Protein AF-A0A4R9B366-F1 (afdb_monomer)

Organism: NCBI:txid1259157

Structure (mmCIF, N/CA/C/O backbone):
data_AF-A0A4R9B366-F1
#
_entry.id   AF-A0A4R9B366-F1
#
loop_
_atom_site.group_PDB
_atom_site.id
_atom_site.type_symbol
_atom_site.label_atom_id
_atom_site.label_alt_id
_atom_site.label_comp_id
_atom_site.label_asym_id
_atom_site.label_entity_id
_atom_site.label_seq_id
_atom_site.pdbx_PDB_ins_code
_atom_site.Cartn_x
_atom_site.Cartn_y
_atom_site.Cartn_z
_atom_site.occupancy
_atom_site.B_iso_or_equiv
_atom_site.auth_seq_id
_atom_site.auth_comp_id
_atom_site.auth_asym_id
_atom_site.auth_atom_id
_atom_site.pdbx_PDB_model_num
ATOM 1 N N . MET A 1 1 ? -66.159 -26.925 17.134 1.00 34.16 1 MET A N 1
ATOM 2 C CA . MET A 1 1 ? -64.809 -27.458 16.865 1.00 34.16 1 MET A CA 1
ATOM 3 C C . MET A 1 1 ? -63.827 -26.302 16.722 1.00 34.16 1 MET A C 1
ATOM 5 O O . MET A 1 1 ? -63.861 -25.583 15.741 1.00 34.16 1 MET A O 1
ATOM 9 N N . VAL A 1 2 ? -63.198 -25.968 17.849 1.00 34.47 2 VAL A N 1
ATOM 10 C CA . VAL A 1 2 ? -61.741 -25.883 18.072 1.00 34.47 2 VAL A CA 1
ATOM 11 C C . VAL A 1 2 ? -61.108 -24.584 17.560 1.00 34.47 2 VAL A C 1
ATOM 13 O O . VAL A 1 2 ? -60.597 -24.495 16.451 1.00 34.47 2 VAL A O 1
ATOM 16 N N . ARG A 1 3 ? -61.119 -23.581 18.449 1.00 27.80 3 ARG A N 1
ATOM 17 C CA . ARG A 1 3 ? -60.163 -22.469 18.455 1.00 27.80 3 ARG A CA 1
ATOM 18 C C . ARG A 1 3 ? -58.792 -23.034 18.849 1.00 27.80 3 ARG A C 1
ATOM 20 O O . ARG A 1 3 ? -58.693 -23.661 19.901 1.00 27.80 3 ARG A O 1
ATOM 27 N N . GLN A 1 4 ? -57.764 -22.825 18.032 1.00 32.34 4 GLN A N 1
ATOM 28 C CA . GLN A 1 4 ? -56.375 -23.089 18.422 1.00 32.34 4 GLN A CA 1
ATOM 29 C C . GLN A 1 4 ? -55.837 -21.925 19.281 1.00 32.34 4 GLN A C 1
ATOM 31 O O . GLN A 1 4 ? -56.147 -20.771 18.971 1.00 32.34 4 GLN A O 1
ATOM 36 N N . PRO A 1 5 ? -55.065 -22.187 20.352 1.00 34.88 5 PRO A N 1
ATOM 37 C CA . PRO A 1 5 ? -54.550 -21.146 21.233 1.00 34.88 5 PRO A CA 1
ATOM 38 C C . PRO A 1 5 ? -53.195 -20.587 20.773 1.00 34.88 5 PRO A C 1
ATOM 40 O O . PRO A 1 5 ? -52.349 -21.299 20.236 1.00 34.88 5 PRO A O 1
ATOM 43 N N . LEU A 1 6 ? -53.006 -19.293 21.044 1.00 30.84 6 LEU A N 1
ATOM 44 C CA . LEU A 1 6 ? -51.738 -18.565 20.980 1.00 30.84 6 LEU A CA 1
ATOM 45 C C . LEU A 1 6 ? -50.718 -19.199 21.941 1.00 30.84 6 LEU A C 1
ATOM 47 O O . LEU A 1 6 ? -50.974 -19.296 23.140 1.00 30.84 6 LEU A O 1
ATOM 51 N N . LEU A 1 7 ? -49.563 -19.602 21.412 1.00 32.09 7 LEU A N 1
ATOM 52 C CA . LEU A 1 7 ? -48.400 -20.023 22.192 1.00 32.09 7 LEU A CA 1
ATOM 53 C C . LEU A 1 7 ? -47.798 -18.809 22.912 1.00 32.09 7 LEU A C 1
ATOM 55 O O . LEU A 1 7 ? -47.316 -17.870 22.279 1.00 32.09 7 LEU A O 1
ATOM 59 N N . THR A 1 8 ? -47.826 -18.834 24.240 1.00 33.69 8 THR A N 1
ATOM 60 C CA . THR A 1 8 ? -47.037 -17.957 25.107 1.00 33.69 8 THR A CA 1
ATOM 61 C C . THR A 1 8 ? -45.557 -18.367 25.058 1.00 33.69 8 THR A C 1
ATOM 63 O O . THR A 1 8 ? -45.258 -19.564 25.053 1.00 33.69 8 THR A O 1
ATOM 66 N N . PRO A 1 9 ? -44.604 -17.416 25.026 1.00 33.50 9 PRO A N 1
ATOM 67 C CA . PRO A 1 9 ? -43.186 -17.743 25.137 1.00 33.50 9 PRO A CA 1
ATOM 68 C C . PRO A 1 9 ? -42.884 -18.267 26.554 1.00 33.50 9 PRO A C 1
ATOM 70 O O . PRO A 1 9 ? -43.432 -17.725 27.520 1.00 33.50 9 PRO A O 1
ATOM 73 N N . PRO A 1 10 ? -42.049 -19.311 26.712 1.00 31.98 10 PRO A N 1
ATOM 74 C CA . PRO A 1 10 ? -41.865 -19.911 28.026 1.00 31.98 10 PRO A CA 1
ATOM 75 C C . PRO A 1 10 ? -41.133 -18.980 29.000 1.00 31.98 10 PRO A C 1
ATOM 77 O O . PRO A 1 10 ? -40.360 -18.098 28.628 1.00 31.98 10 PRO A O 1
ATOM 80 N N . HIS A 1 11 ? -41.433 -19.174 30.277 1.00 33.38 11 HIS A N 1
ATOM 81 C CA . HIS A 1 11 ? -40.820 -18.482 31.395 1.00 33.38 11 HIS A CA 1
ATOM 82 C C . HIS A 1 11 ? -39.504 -19.191 31.734 1.00 33.38 11 HIS A C 1
ATOM 84 O O . HIS A 1 11 ? -39.535 -20.295 32.276 1.00 33.38 11 HIS A O 1
ATOM 90 N N . TRP A 1 12 ? -38.350 -18.585 31.438 1.00 33.53 12 TRP A N 1
ATOM 91 C CA . TRP A 1 12 ? -37.074 -19.081 31.965 1.00 33.53 12 TRP A CA 1
ATOM 92 C C . TRP A 1 12 ? -36.864 -18.527 33.372 1.00 33.53 12 TRP A C 1
ATOM 94 O O . TRP A 1 12 ? -36.852 -17.318 33.606 1.00 33.53 12 TRP A O 1
ATOM 104 N N . GLY A 1 13 ? -36.800 -19.459 34.322 1.00 28.17 13 GLY A N 1
ATOM 105 C CA . GLY A 1 13 ? -36.673 -19.217 35.749 1.00 28.17 13 GLY A CA 1
ATOM 106 C C . GLY A 1 13 ? -35.338 -18.588 36.148 1.00 28.17 13 GLY A C 1
ATOM 107 O O . GLY A 1 13 ? -34.327 -18.681 35.459 1.00 28.17 13 GLY A O 1
ATOM 108 N N . ARG A 1 14 ? -35.361 -17.960 37.325 1.00 35.91 14 ARG A N 1
ATOM 109 C CA . ARG A 1 14 ? -34.310 -17.160 37.979 1.00 35.91 14 ARG A CA 1
ATOM 110 C C . ARG A 1 14 ? -33.043 -17.936 38.401 1.00 35.91 14 ARG A C 1
ATOM 112 O O . ARG A 1 14 ? -32.541 -17.698 39.495 1.00 35.91 14 ARG A O 1
ATOM 119 N N . GLN A 1 15 ? -32.520 -18.861 37.596 1.00 29.50 15 GLN A N 1
ATOM 120 C CA . GLN A 1 15 ? -31.347 -19.668 37.979 1.00 29.50 15 GLN A CA 1
ATOM 121 C C . GLN A 1 15 ? -30.128 -19.585 37.047 1.00 29.50 15 GLN A C 1
ATOM 123 O O . GLN A 1 15 ? -29.062 -20.042 37.443 1.00 29.50 15 GLN A O 1
ATOM 128 N N . GLU A 1 16 ? -30.195 -18.891 35.907 1.00 30.88 16 GLU A N 1
ATOM 129 C CA . GLU A 1 16 ? -29.005 -18.660 35.054 1.00 30.88 16 GLU A CA 1
ATOM 130 C C . GLU A 1 16 ? -28.326 -17.292 35.266 1.00 30.88 16 GLU A C 1
ATOM 132 O O . GLU A 1 16 ? -27.260 -17.026 34.720 1.00 30.88 16 GLU A O 1
ATOM 137 N N . ALA A 1 17 ? -28.851 -16.458 36.170 1.00 30.97 17 ALA A N 1
ATOM 138 C CA . ALA A 1 17 ? -28.232 -15.188 36.573 1.00 30.97 17 ALA A CA 1
ATOM 139 C C . ALA A 1 17 ? -27.050 -15.342 37.565 1.00 30.97 17 ALA A C 1
ATOM 141 O O . ALA A 1 17 ? -26.534 -14.347 38.069 1.00 30.97 17 ALA A O 1
ATOM 142 N N . LEU A 1 18 ? -26.620 -16.575 37.866 1.00 29.19 18 LEU A N 1
ATOM 143 C CA . LEU A 1 18 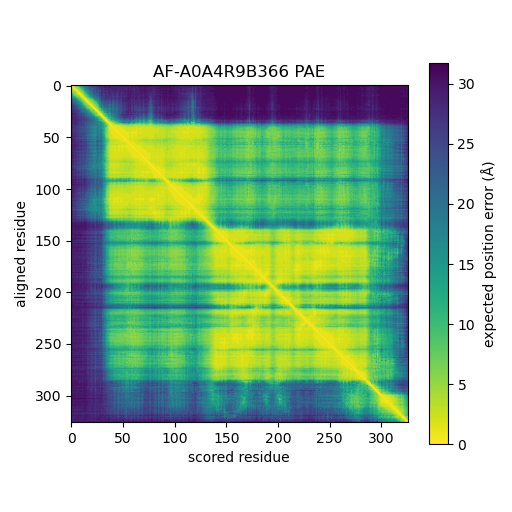? -25.618 -16.886 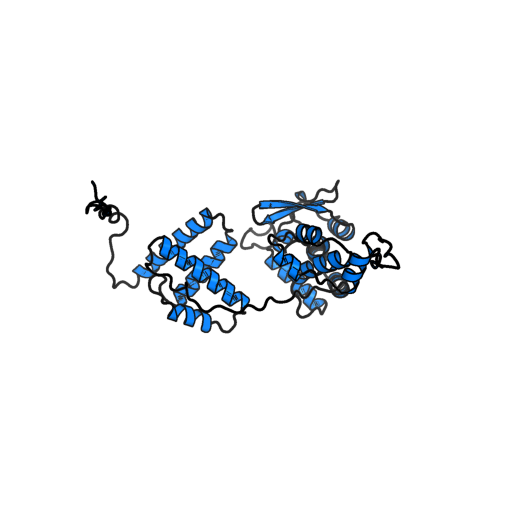38.900 1.00 29.19 18 LEU A CA 1
ATOM 144 C C . LEU A 1 18 ? -24.281 -17.433 38.366 1.00 29.19 18 LEU A C 1
ATOM 146 O O . LEU A 1 18 ? -23.379 -17.690 39.158 1.00 29.19 18 LEU A O 1
ATOM 150 N N . MET A 1 19 ? -24.099 -17.569 37.046 1.00 27.09 19 MET A N 1
ATOM 151 C CA . MET A 1 19 ? -22.805 -17.988 36.469 1.00 27.09 19 MET A CA 1
ATOM 152 C C . MET A 1 19 ? -21.912 -16.834 35.984 1.00 27.09 19 MET A C 1
ATOM 154 O O . MET A 1 19 ? -20.739 -17.055 35.695 1.00 27.09 19 MET A O 1
ATOM 158 N N . LEU A 1 20 ? -22.407 -15.592 35.987 1.00 34.12 20 LEU A N 1
ATOM 159 C CA . LEU A 1 20 ? -21.631 -14.398 35.609 1.00 34.12 20 LEU A CA 1
ATOM 160 C C . LEU A 1 20 ? -20.922 -13.708 36.787 1.00 34.12 20 LEU A C 1
ATOM 162 O O . LEU A 1 20 ? -20.202 -12.733 36.599 1.00 34.12 20 LEU A O 1
ATOM 166 N N . THR A 1 21 ? -21.046 -14.231 38.008 1.00 31.25 21 THR A N 1
ATOM 167 C CA . THR A 1 21 ? -20.460 -13.616 39.213 1.00 31.25 21 THR A CA 1
ATOM 168 C C . THR A 1 21 ? -19.051 -14.117 39.551 1.00 31.25 21 THR A C 1
ATOM 170 O O . THR A 1 21 ? -18.551 -13.829 40.634 1.00 31.25 21 THR A O 1
ATOM 173 N N . ARG A 1 22 ? -18.375 -14.876 38.671 1.00 32.03 22 ARG A N 1
ATOM 174 C CA . ARG A 1 22 ? -17.091 -15.520 39.025 1.00 32.03 22 ARG A CA 1
ATOM 175 C C . ARG A 1 22 ? -15.835 -14.988 38.336 1.00 32.03 22 ARG A C 1
ATOM 177 O O . ARG A 1 22 ? -14.768 -15.550 38.574 1.00 32.03 22 ARG A O 1
ATOM 184 N N . HIS A 1 23 ? -15.909 -13.913 37.548 1.00 35.84 23 HIS A N 1
ATOM 185 C CA . HIS A 1 23 ? -14.700 -13.279 36.985 1.00 35.84 23 HIS A CA 1
ATOM 186 C C . HIS A 1 23 ? -14.597 -11.757 37.115 1.00 35.84 23 HIS A C 1
ATOM 188 O O . HIS A 1 23 ? -13.552 -11.205 36.788 1.00 35.84 23 HIS A O 1
ATOM 194 N N . LEU A 1 24 ? -15.607 -11.075 37.655 1.00 37.00 24 LEU A N 1
ATOM 195 C CA . LEU A 1 24 ? -15.544 -9.637 37.917 1.00 37.00 24 LEU A CA 1
ATOM 196 C C . LEU A 1 24 ? -16.215 -9.349 39.258 1.00 37.00 24 LEU A C 1
ATOM 198 O O . LEU A 1 24 ? -17.419 -9.144 39.365 1.00 37.00 24 LEU A O 1
ATOM 202 N N . SER A 1 25 ? -15.432 -9.397 40.325 1.00 31.38 25 SER A N 1
ATOM 203 C CA . SER A 1 25 ? -15.812 -8.857 41.626 1.00 31.38 25 SER A CA 1
ATOM 204 C C . SER A 1 25 ? -14.589 -8.147 42.176 1.00 31.38 25 SER A C 1
ATOM 206 O O . SER A 1 25 ? -13.503 -8.717 42.118 1.00 31.38 25 SER A O 1
ATOM 208 N N . ILE A 1 26 ? -14.807 -6.949 42.732 1.00 34.47 26 ILE A N 1
ATOM 209 C CA . ILE A 1 26 ? -13.834 -5.965 43.248 1.00 34.47 26 ILE A CA 1
ATOM 210 C C . ILE A 1 26 ? -13.506 -4.875 42.199 1.00 34.47 26 ILE A C 1
ATOM 212 O O . ILE A 1 26 ? -12.625 -5.058 41.370 1.00 34.47 26 ILE A O 1
ATOM 216 N N . VAL A 1 27 ? -14.253 -3.756 42.171 1.00 30.72 27 VAL A N 1
ATOM 217 C CA . VAL A 1 27 ? -13.924 -2.452 42.807 1.00 30.72 27 VAL A CA 1
ATOM 218 C C . VAL A 1 27 ? -14.989 -1.385 42.450 1.00 30.72 27 VAL A C 1
ATOM 220 O O . VAL A 1 27 ? -15.371 -1.219 41.299 1.00 30.72 27 VAL A O 1
ATOM 223 N N . ASP A 1 28 ? -15.412 -0.666 43.490 1.00 33.44 28 ASP A N 1
ATOM 224 C CA . ASP A 1 28 ? -16.002 0.682 43.604 1.00 33.44 28 ASP A CA 1
ATOM 225 C C . ASP A 1 28 ? -16.030 1.618 42.350 1.00 33.44 28 ASP A C 1
ATOM 227 O O . ASP A 1 28 ? -14.972 1.906 41.775 1.00 33.44 28 ASP A O 1
ATOM 231 N N . PRO A 1 29 ? -17.193 2.196 41.963 1.00 36.38 29 PRO A N 1
ATOM 232 C CA . PRO A 1 29 ? -17.353 3.079 40.793 1.00 36.38 29 PRO A CA 1
ATOM 233 C C . PRO A 1 29 ? -16.701 4.478 40.885 1.00 36.38 29 PRO A C 1
ATOM 235 O O . PRO A 1 29 ? -16.885 5.294 39.981 1.00 36.38 29 PRO A O 1
ATOM 238 N N . HIS A 1 30 ? -15.902 4.770 41.918 1.00 34.91 30 HIS A N 1
ATOM 239 C CA . HIS A 1 30 ? -15.195 6.054 42.067 1.00 34.91 30 HIS A CA 1
ATOM 240 C C . HIS A 1 30 ? -13.661 5.985 41.960 1.00 34.91 30 HIS A C 1
ATOM 242 O O . HIS A 1 30 ? -12.981 6.965 42.266 1.00 34.91 30 HIS A O 1
ATOM 248 N N . ASN A 1 31 ? -13.082 4.882 41.470 1.00 34.53 31 ASN A N 1
ATOM 249 C CA . ASN A 1 31 ? -11.627 4.761 41.343 1.00 34.53 31 ASN A CA 1
ATOM 250 C C . ASN A 1 31 ? -11.121 4.987 39.904 1.00 34.53 31 ASN A C 1
ATOM 252 O O . ASN A 1 31 ? -11.136 4.087 39.065 1.00 34.53 31 ASN A O 1
ATOM 256 N N . THR A 1 32 ? -10.581 6.175 39.623 1.00 38.47 32 THR A N 1
ATOM 257 C CA . THR A 1 32 ? -9.990 6.559 38.321 1.00 38.47 32 THR A CA 1
ATOM 258 C C . THR A 1 32 ? -8.788 5.684 37.909 1.00 38.47 32 THR A C 1
ATOM 260 O O . THR A 1 32 ? -8.400 5.665 36.742 1.00 38.47 32 THR A O 1
ATOM 263 N N . ILE A 1 33 ? -8.216 4.901 38.834 1.00 39.75 33 ILE A N 1
ATOM 264 C CA . ILE A 1 33 ? -7.154 3.917 38.554 1.00 39.75 33 ILE A CA 1
ATOM 265 C C . ILE A 1 33 ? -7.731 2.627 37.922 1.00 39.75 33 ILE A C 1
ATOM 267 O O . ILE A 1 33 ? -7.042 1.956 37.150 1.00 39.75 33 ILE A O 1
ATOM 271 N N . GLY A 1 34 ? -9.012 2.311 38.164 1.00 41.16 34 GLY A N 1
ATOM 272 C CA . GLY A 1 34 ? -9.695 1.112 37.656 1.00 41.16 34 GLY A CA 1
ATOM 273 C C . GLY A 1 34 ? -9.934 1.119 36.142 1.00 41.16 34 GLY A C 1
ATOM 274 O O . GLY A 1 34 ? -9.671 0.119 35.474 1.00 41.16 34 GLY A O 1
ATOM 275 N N . GLY A 1 35 ? -10.300 2.273 35.570 1.00 51.44 35 GLY A N 1
ATOM 276 C CA . GLY A 1 35 ? -10.620 2.382 34.137 1.00 51.44 35 GLY A CA 1
ATOM 277 C C . GLY A 1 35 ? -9.443 2.073 33.201 1.00 51.44 35 GLY A C 1
ATOM 278 O O . GLY A 1 35 ? -9.635 1.557 32.104 1.00 51.44 35 GLY A O 1
ATOM 279 N N . THR A 1 36 ? -8.201 2.305 33.642 1.00 57.59 36 THR A N 1
ATOM 280 C CA . THR A 1 36 ? -7.008 2.015 32.819 1.00 57.59 36 THR A CA 1
ATOM 281 C C . THR A 1 36 ? -6.694 0.513 32.772 1.00 57.59 36 THR A C 1
ATOM 283 O O . THR A 1 36 ? -6.215 0.008 31.752 1.00 57.59 36 THR A O 1
ATOM 286 N N . MET A 1 37 ? -6.961 -0.224 33.859 1.00 58.41 37 MET A N 1
ATOM 287 C CA . MET A 1 37 ? -6.811 -1.685 33.879 1.00 58.41 37 MET A CA 1
ATOM 288 C C . MET A 1 37 ? -7.907 -2.374 33.062 1.00 58.41 37 MET A C 1
ATOM 290 O O . MET A 1 37 ? -7.609 -3.313 32.321 1.00 58.41 37 MET A O 1
ATOM 294 N N . GLU A 1 38 ? -9.133 -1.862 33.130 1.00 79.56 38 GLU A N 1
ATOM 295 C CA . GLU A 1 38 ? -10.288 -2.388 32.401 1.00 79.56 38 GLU A CA 1
ATOM 296 C C . GLU A 1 38 ? -10.122 -2.238 30.880 1.00 79.56 38 GLU A C 1
ATOM 298 O O . GLU A 1 38 ? -10.170 -3.224 30.139 1.00 79.56 38 GLU A O 1
ATOM 303 N N . SER A 1 39 ? -9.758 -1.044 30.403 1.00 83.94 39 SER A N 1
ATOM 304 C CA . SER A 1 39 ? -9.478 -0.818 28.980 1.00 83.94 39 SER A CA 1
ATOM 305 C C . SER A 1 39 ? -8.315 -1.654 28.453 1.00 83.94 39 SER A C 1
ATOM 307 O O . SER A 1 39 ? -8.328 -2.114 27.309 1.00 83.94 39 SER A O 1
ATOM 309 N N . LYS A 1 40 ? -7.285 -1.894 29.274 1.00 88.56 40 LYS A N 1
ATOM 310 C CA . LYS A 1 40 ? -6.162 -2.751 28.878 1.00 88.56 40 LYS A CA 1
ATOM 311 C C . LYS A 1 40 ? -6.613 -4.198 28.668 1.00 88.56 40 LYS A C 1
ATOM 313 O O . LYS A 1 40 ? -6.170 -4.817 27.700 1.00 88.56 40 LYS A O 1
ATOM 318 N N . ALA A 1 41 ? -7.479 -4.722 29.536 1.00 91.06 41 ALA A N 1
ATOM 319 C CA . ALA A 1 41 ? -8.050 -6.058 29.391 1.00 91.06 41 ALA A CA 1
ATOM 320 C C . ALA A 1 41 ? -8.911 -6.162 28.121 1.00 91.06 41 ALA A C 1
ATOM 322 O O . ALA A 1 41 ? -8.688 -7.065 27.314 1.00 91.06 41 ALA A O 1
ATOM 323 N N . ILE A 1 42 ? -9.783 -5.177 27.880 1.00 93.88 42 ILE A N 1
ATOM 324 C CA . ILE A 1 42 ? -10.613 -5.086 26.668 1.00 93.88 42 ILE A CA 1
ATOM 325 C C . ILE A 1 42 ? -9.749 -5.109 25.403 1.00 93.88 42 ILE A C 1
ATOM 327 O O . ILE A 1 42 ? -9.965 -5.914 24.500 1.00 93.88 42 ILE A O 1
ATOM 331 N N . LEU A 1 43 ? -8.723 -4.257 25.328 1.00 94.50 43 LEU A N 1
ATOM 332 C CA . LEU A 1 43 ? -7.859 -4.181 24.147 1.00 94.50 43 LEU A CA 1
ATOM 333 C C . LEU A 1 43 ? -7.016 -5.447 23.944 1.00 94.50 43 LEU A C 1
ATOM 335 O O . LEU A 1 43 ? -6.703 -5.800 22.803 1.00 94.50 43 LEU A O 1
ATOM 339 N N . ASN A 1 44 ? -6.643 -6.134 25.024 1.00 95.06 44 ASN A N 1
ATOM 340 C CA . ASN A 1 44 ? -5.978 -7.431 24.938 1.00 95.06 44 ASN A CA 1
ATOM 341 C C . ASN A 1 44 ? -6.924 -8.495 24.376 1.00 95.06 44 ASN A C 1
ATOM 343 O O . ASN A 1 44 ? -6.523 -9.237 23.479 1.00 95.06 44 ASN A O 1
ATOM 347 N N . PHE A 1 45 ? -8.172 -8.540 24.844 1.00 95.44 45 PHE A N 1
ATOM 348 C CA . PHE A 1 45 ? -9.161 -9.477 24.324 1.00 95.44 45 PHE A CA 1
ATOM 349 C C . PHE A 1 45 ? -9.489 -9.183 22.856 1.00 95.44 45 PHE A C 1
ATOM 351 O O . PHE A 1 45 ? -9.405 -10.078 22.019 1.00 95.44 45 PHE A O 1
ATOM 358 N N . TRP A 1 46 ? -9.676 -7.913 22.488 1.00 96.00 46 TRP A N 1
ATOM 359 C CA . TRP A 1 46 ? -9.865 -7.527 21.088 1.00 96.00 46 TRP A CA 1
ATOM 360 C C . TRP A 1 46 ? -8.672 -7.898 20.198 1.00 96.00 46 TRP A C 1
ATOM 362 O O . TRP A 1 46 ? -8.829 -8.263 19.034 1.00 96.00 46 TRP A O 1
ATOM 372 N N . THR A 1 47 ? -7.452 -7.837 20.740 1.00 96.06 47 THR A N 1
ATOM 373 C CA . THR A 1 47 ? -6.250 -8.301 20.034 1.00 96.06 47 THR A CA 1
ATOM 374 C C . THR A 1 47 ? -6.319 -9.802 19.752 1.00 96.06 47 THR A C 1
ATOM 376 O O . THR A 1 47 ? -5.986 -10.221 18.645 1.00 96.06 47 THR A O 1
ATOM 379 N N . GLN A 1 48 ? -6.756 -10.612 20.721 1.00 95.00 48 GLN A N 1
ATOM 380 C CA . GLN A 1 48 ? -6.948 -12.055 20.536 1.00 95.00 48 GLN A CA 1
ATOM 381 C C . GLN A 1 48 ? -8.063 -12.341 19.525 1.00 95.00 48 GLN A C 1
ATOM 383 O O . GLN A 1 48 ? -7.849 -13.129 18.607 1.00 95.00 48 GLN A O 1
ATOM 388 N N . TYR A 1 49 ? -9.189 -11.632 19.629 1.00 94.94 49 TYR A N 1
ATOM 389 C CA . TYR A 1 49 ? -10.300 -11.706 18.682 1.00 94.94 49 TYR A CA 1
ATOM 390 C C . TYR A 1 49 ? -9.832 -11.427 17.242 1.00 94.94 49 TYR A C 1
ATOM 392 O O . TYR A 1 49 ? -10.018 -12.247 16.347 1.00 94.94 49 TYR A O 1
ATOM 400 N N . MET A 1 50 ? -9.106 -10.327 17.011 1.00 95.25 50 MET A N 1
ATOM 401 C CA . MET A 1 50 ? -8.584 -9.996 15.677 1.00 95.25 50 MET A CA 1
ATOM 402 C C . MET A 1 50 ? -7.547 -11.004 15.153 1.00 95.25 50 MET A C 1
ATOM 404 O O . MET A 1 50 ? -7.409 -11.161 13.940 1.00 95.25 50 MET A O 1
ATOM 408 N N . ARG A 1 51 ? -6.795 -11.671 16.039 1.00 93.06 51 ARG A N 1
ATOM 409 C CA . ARG A 1 51 ? -5.902 -12.775 15.647 1.00 93.06 51 ARG A CA 1
ATOM 410 C C . ARG A 1 51 ? -6.690 -14.013 15.236 1.00 93.06 51 ARG A C 1
ATOM 412 O O . ARG A 1 51 ? -6.293 -14.667 14.278 1.00 93.06 51 ARG A O 1
ATOM 419 N N . ALA A 1 52 ? -7.796 -14.308 15.918 1.00 92.00 52 ALA A N 1
ATOM 420 C CA . ALA A 1 52 ? -8.702 -15.392 15.545 1.00 92.00 52 ALA A CA 1
ATOM 421 C C . ALA A 1 52 ? -9.383 -15.135 14.185 1.00 92.00 52 ALA A C 1
ATOM 423 O O . ALA A 1 52 ? -9.600 -16.075 13.428 1.00 92.00 52 ALA A O 1
ATOM 424 N N . GLU A 1 53 ? -9.618 -13.869 13.819 1.00 89.88 53 GLU A N 1
ATOM 425 C CA . GLU A 1 53 ? -10.059 -13.457 12.472 1.00 89.88 53 GLU A CA 1
ATOM 426 C C . GLU A 1 53 ? -8.960 -13.544 11.384 1.00 89.88 53 GLU A C 1
ATOM 428 O O . GLU A 1 53 ? -9.193 -13.149 10.240 1.00 89.88 53 GLU A O 1
ATOM 433 N N . ASP A 1 54 ? -7.750 -14.010 11.719 1.00 86.62 54 ASP A N 1
ATOM 434 C CA . ASP A 1 54 ? -6.579 -14.065 10.826 1.00 86.62 54 ASP A CA 1
ATOM 435 C C . ASP A 1 54 ? -6.190 -12.684 10.242 1.00 86.62 54 ASP A C 1
ATOM 437 O O . ASP A 1 54 ? -5.684 -12.548 9.120 1.00 86.62 54 ASP A O 1
ATOM 441 N N . LEU A 1 55 ? -6.412 -11.604 11.008 1.00 86.88 55 LEU A N 1
ATOM 442 C CA . LEU A 1 55 ? -5.929 -10.278 10.625 1.00 86.88 55 LEU A CA 1
ATOM 443 C C . LEU A 1 55 ? -4.409 -10.180 10.777 1.00 86.88 55 LEU A C 1
ATOM 445 O O . LEU A 1 55 ? -3.795 -10.698 11.705 1.00 86.88 55 LEU A O 1
ATOM 449 N N . THR A 1 56 ? -3.775 -9.419 9.880 1.00 84.69 56 THR A N 1
ATOM 450 C CA . THR A 1 56 ? -2.321 -9.221 9.948 1.00 84.69 56 THR A CA 1
ATOM 451 C C . THR A 1 56 ? -1.916 -8.436 11.203 1.00 84.69 56 THR A C 1
ATOM 453 O O . THR A 1 56 ? -2.551 -7.434 11.537 1.00 84.69 56 THR A O 1
ATOM 456 N N . GLU A 1 57 ? -0.783 -8.785 11.823 1.00 84.62 57 GLU A N 1
ATOM 457 C CA . GLU A 1 57 ? -0.236 -8.061 12.992 1.00 84.62 57 GLU A CA 1
ATOM 458 C C . GLU A 1 57 ? -0.058 -6.552 12.742 1.00 84.62 57 GLU A C 1
ATOM 460 O O . GLU A 1 57 ? -0.189 -5.733 13.652 1.00 84.62 57 GLU A O 1
ATOM 465 N N . GLY A 1 58 ? 0.196 -6.155 11.488 1.00 84.06 58 GLY A N 1
ATOM 466 C CA . GLY A 1 58 ? 0.241 -4.747 11.095 1.00 84.06 58 GLY A CA 1
ATOM 467 C C . GLY A 1 58 ? -1.106 -4.041 11.276 1.00 84.06 58 GLY A C 1
ATOM 468 O O . GLY A 1 58 ? -1.149 -2.954 11.850 1.00 84.06 58 GLY A O 1
ATOM 469 N N . THR A 1 59 ? -2.192 -4.675 10.827 1.00 86.94 59 THR A N 1
ATOM 470 C CA . THR A 1 59 ? -3.567 -4.177 10.984 1.00 86.94 59 THR A CA 1
ATOM 471 C C . THR A 1 59 ? -3.975 -4.123 12.453 1.00 86.94 59 THR A C 1
ATOM 473 O O . THR A 1 59 ? -4.523 -3.111 12.885 1.00 86.94 59 THR A O 1
ATOM 476 N N . ILE A 1 60 ? -3.662 -5.167 13.225 1.00 91.44 60 ILE A N 1
ATOM 477 C CA . ILE A 1 60 ? -3.941 -5.234 14.668 1.00 91.44 60 ILE A CA 1
ATOM 478 C C . ILE A 1 60 ? -3.229 -4.085 15.388 1.00 91.44 60 ILE A C 1
ATOM 480 O O . ILE A 1 60 ? -3.863 -3.290 16.078 1.00 91.44 60 ILE A O 1
ATOM 484 N N . THR A 1 61 ? -1.922 -3.928 15.160 1.00 90.62 61 THR A N 1
ATOM 485 C CA . THR A 1 61 ? -1.122 -2.865 15.789 1.00 90.62 61 THR A CA 1
ATOM 486 C C . THR A 1 61 ? -1.660 -1.471 15.461 1.00 90.62 61 THR A C 1
ATOM 488 O O . THR A 1 61 ? -1.714 -0.605 16.334 1.00 90.62 61 THR A O 1
ATOM 491 N N . GLU A 1 62 ? -2.047 -1.230 14.205 1.00 90.62 62 GLU A N 1
ATOM 492 C CA . GLU A 1 62 ? -2.621 0.048 13.778 1.00 90.62 62 GLU A CA 1
ATOM 493 C C . GLU A 1 62 ? -3.956 0.331 14.474 1.00 90.62 62 GLU A C 1
ATOM 495 O O . GLU A 1 62 ? -4.131 1.413 15.035 1.00 90.62 62 GLU A O 1
ATOM 500 N N . ARG A 1 63 ? -4.868 -0.649 14.483 1.00 93.88 63 ARG A N 1
ATOM 501 C CA . ARG A 1 63 ? -6.184 -0.540 15.122 1.00 93.88 63 ARG A CA 1
ATOM 502 C C . ARG A 1 63 ? -6.069 -0.294 16.624 1.00 93.88 63 ARG A C 1
ATOM 504 O O . ARG A 1 63 ? -6.674 0.651 17.121 1.00 93.88 63 ARG A O 1
ATOM 511 N N . ILE A 1 64 ? -5.235 -1.062 17.326 1.00 94.50 64 ILE A N 1
ATOM 512 C CA . ILE A 1 64 ? -4.998 -0.889 18.767 1.00 94.50 64 ILE A CA 1
ATOM 513 C C . ILE A 1 64 ? -4.403 0.487 19.064 1.00 94.50 64 ILE A C 1
ATOM 515 O O . ILE A 1 64 ? -4.866 1.182 19.966 1.00 94.50 64 ILE A O 1
ATOM 519 N N . ARG A 1 65 ? -3.397 0.921 18.293 1.00 92.94 65 ARG A N 1
ATOM 520 C CA . ARG A 1 65 ? -2.809 2.258 18.461 1.00 92.94 65 ARG A CA 1
ATOM 521 C C . ARG A 1 65 ? -3.853 3.352 18.259 1.00 92.94 65 ARG A C 1
ATOM 523 O O . ARG A 1 65 ? -3.863 4.323 19.009 1.00 92.94 65 ARG A O 1
ATOM 530 N N . PHE A 1 66 ? -4.697 3.203 17.244 1.00 93.50 66 PHE A N 1
ATOM 531 C CA . PHE A 1 66 ? -5.750 4.160 16.950 1.00 93.50 66 PHE A CA 1
ATOM 532 C C . PHE A 1 66 ? -6.778 4.232 18.087 1.00 93.50 66 PHE A C 1
ATOM 534 O O . PHE A 1 66 ? -7.018 5.325 18.591 1.00 93.50 66 PHE A O 1
ATOM 541 N N . VAL A 1 67 ? -7.301 3.095 18.558 1.00 94.75 67 VAL A N 1
ATOM 542 C CA . VAL A 1 67 ? -8.281 3.058 19.660 1.00 94.75 67 VAL A CA 1
ATOM 543 C C . VAL A 1 67 ? -7.690 3.598 20.965 1.00 94.75 67 VAL A C 1
ATOM 545 O O . VAL A 1 67 ? -8.341 4.392 21.631 1.00 94.75 67 VAL A O 1
ATOM 548 N N . ARG A 1 68 ? -6.424 3.301 21.289 1.00 93.88 68 ARG A N 1
ATOM 549 C CA . ARG A 1 68 ? -5.741 3.924 22.443 1.00 93.88 68 ARG A CA 1
ATOM 550 C C . ARG A 1 68 ? -5.636 5.440 22.323 1.00 93.88 68 ARG A C 1
ATOM 552 O O . ARG A 1 68 ? -5.730 6.156 23.314 1.00 93.88 68 ARG A O 1
ATOM 559 N N . ASN A 1 69 ? -5.405 5.951 21.114 1.00 92.75 69 ASN A N 1
ATOM 560 C CA . ASN A 1 69 ? -5.368 7.393 20.905 1.00 92.75 69 ASN A CA 1
ATOM 561 C C . ASN A 1 69 ? -6.765 8.019 21.026 1.00 92.75 69 ASN A C 1
ATOM 563 O O . ASN A 1 69 ? -6.870 9.143 21.501 1.00 92.75 69 ASN A O 1
ATOM 567 N N . VAL A 1 70 ? -7.819 7.303 20.624 1.00 93.50 70 VAL A N 1
ATOM 568 C CA . VAL A 1 70 ? -9.210 7.713 20.867 1.00 93.50 70 VAL A CA 1
ATOM 569 C C . VAL A 1 70 ? -9.476 7.760 22.366 1.00 93.50 70 VAL A C 1
ATOM 571 O O . VAL A 1 70 ? -9.898 8.799 22.847 1.00 93.50 70 VAL A O 1
ATOM 574 N N . GLU A 1 71 ? -9.147 6.705 23.110 1.00 94.31 71 GLU A N 1
ATOM 575 C CA . GLU A 1 71 ? -9.336 6.654 24.563 1.00 94.31 71 GLU A CA 1
ATOM 576 C C . GLU A 1 71 ? -8.669 7.838 25.278 1.00 94.31 71 GLU A C 1
ATOM 578 O O . GLU A 1 71 ? -9.287 8.556 26.060 1.00 94.31 71 GLU A O 1
ATOM 583 N N . ARG A 1 72 ? -7.404 8.100 24.937 1.00 91.62 72 ARG A N 1
ATOM 584 C CA . ARG A 1 72 ? -6.611 9.173 25.546 1.00 91.62 72 ARG A CA 1
ATOM 585 C C . ARG A 1 72 ? -7.152 10.577 25.258 1.00 91.62 72 ARG A C 1
ATOM 587 O O . ARG A 1 72 ? -6.863 11.498 26.013 1.00 91.62 72 ARG A O 1
ATOM 594 N N . THR A 1 73 ? -7.840 10.778 24.136 1.00 91.62 73 THR A N 1
ATOM 595 C CA . THR A 1 73 ? -8.239 12.119 23.671 1.00 91.62 73 THR A CA 1
ATOM 596 C C . THR A 1 73 ? -9.738 12.375 23.786 1.00 91.62 73 THR A C 1
ATOM 598 O O . THR A 1 73 ? -10.130 13.511 24.021 1.00 91.62 73 THR A O 1
ATOM 601 N N . ALA A 1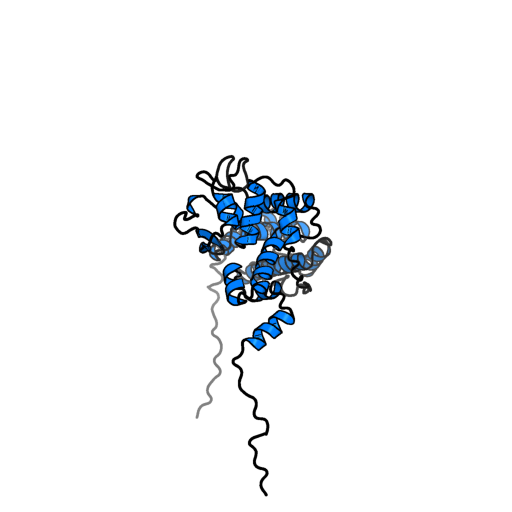 74 ? -10.569 11.353 23.597 1.00 91.62 74 ALA A N 1
ATOM 602 C CA . ALA A 1 74 ? -12.026 11.450 23.590 1.00 91.62 74 ALA A CA 1
ATOM 603 C C . ALA A 1 74 ? -12.673 10.948 24.892 1.00 91.62 74 ALA A C 1
ATOM 605 O O . ALA A 1 74 ? -13.819 11.297 25.150 1.00 91.62 74 ALA A O 1
ATOM 606 N N . GLY A 1 75 ? -11.966 10.153 25.704 1.00 90.75 75 GLY A N 1
ATOM 607 C CA . GLY A 1 75 ? -12.470 9.604 26.967 1.00 90.75 75 GLY A CA 1
ATOM 608 C C . GLY A 1 75 ? -12.536 8.074 26.988 1.00 90.75 75 GLY A C 1
ATOM 609 O O . GLY A 1 75 ? -12.205 7.409 26.008 1.00 90.75 75 GLY A O 1
ATOM 610 N N . SER A 1 76 ? -12.962 7.517 28.128 1.00 94.00 76 SER A N 1
ATOM 611 C CA . SER A 1 76 ? -13.008 6.066 28.367 1.00 94.00 76 SER A CA 1
ATOM 612 C C . SER A 1 76 ? -13.803 5.323 27.291 1.00 94.00 76 SER A C 1
ATOM 614 O O . SER A 1 76 ? -14.896 5.737 26.909 1.00 94.00 76 SER A O 1
ATOM 616 N N . LEU A 1 77 ? -13.288 4.177 26.842 1.00 93.38 77 LEU A N 1
ATOM 617 C CA . LEU A 1 77 ? -13.932 3.352 25.814 1.00 93.38 77 LEU A CA 1
ATOM 618 C C . LEU A 1 77 ? -15.324 2.857 26.245 1.00 93.38 77 LEU A C 1
ATOM 620 O O . LEU A 1 77 ? -16.201 2.674 25.401 1.00 93.38 77 LEU A O 1
ATOM 624 N N . LEU A 1 78 ? -15.555 2.705 27.549 1.00 93.19 78 LEU A N 1
ATOM 625 C CA . LEU A 1 78 ? -16.829 2.248 28.107 1.00 93.19 78 LEU A CA 1
ATOM 626 C C . LEU A 1 78 ? -17.906 3.332 28.141 1.00 93.19 78 LEU A C 1
ATOM 628 O O . LEU A 1 78 ? -19.086 3.015 28.050 1.00 93.19 78 LEU A O 1
ATOM 632 N N . THR A 1 79 ? -17.519 4.607 28.223 1.00 94.06 79 THR A N 1
ATOM 633 C CA . THR A 1 79 ? -18.468 5.715 28.428 1.00 94.06 79 THR A CA 1
ATOM 634 C C . THR A 1 79 ? -18.463 6.757 27.317 1.00 94.06 79 THR A C 1
ATOM 636 O O . THR A 1 79 ? -19.389 7.560 27.244 1.00 94.06 79 THR A O 1
ATOM 639 N N . VAL A 1 80 ? -17.477 6.728 26.413 1.00 95.69 80 VAL A N 1
ATOM 640 C CA . VAL A 1 80 ? -17.366 7.690 25.309 1.00 95.69 80 VAL A CA 1
ATOM 641 C C . VAL A 1 80 ? -18.656 7.733 24.499 1.00 95.69 80 VAL A C 1
ATOM 643 O O . VAL A 1 80 ? -19.233 6.695 24.151 1.00 95.69 80 VAL A O 1
ATOM 646 N N . THR A 1 81 ? -19.123 8.944 24.214 1.00 96.31 81 THR A N 1
ATOM 647 C CA . THR A 1 81 ? -20.388 9.167 23.520 1.00 96.31 81 THR A CA 1
ATOM 648 C C . THR A 1 81 ? -20.168 9.401 22.030 1.00 96.31 81 THR A C 1
ATOM 650 O O . THR A 1 81 ? -19.071 9.710 21.553 1.00 96.31 81 THR A O 1
ATOM 653 N N . ARG A 1 82 ? -21.255 9.335 21.253 1.00 96.00 82 ARG A N 1
ATOM 654 C CA . ARG A 1 82 ? -21.237 9.751 19.843 1.00 96.00 82 ARG A CA 1
ATOM 655 C C . ARG A 1 82 ? -20.748 11.196 19.674 1.00 96.00 82 ARG A C 1
ATOM 657 O O . ARG A 1 82 ? -20.089 11.488 18.678 1.00 96.00 82 ARG A O 1
ATOM 664 N N . HIS A 1 83 ? -21.094 12.093 20.600 1.00 95.38 83 HIS A N 1
ATOM 665 C CA . HIS A 1 83 ? -20.680 13.494 20.542 1.00 95.38 83 HIS A CA 1
ATOM 666 C C . HIS A 1 83 ? -19.155 13.622 20.664 1.00 95.38 83 HIS A C 1
ATOM 668 O O . HIS A 1 83 ? -18.533 14.293 19.841 1.00 95.38 83 HIS A O 1
ATOM 674 N N . ASP A 1 84 ? -18.546 12.885 21.591 1.00 95.62 84 ASP A N 1
ATOM 675 C CA . ASP A 1 84 ? -17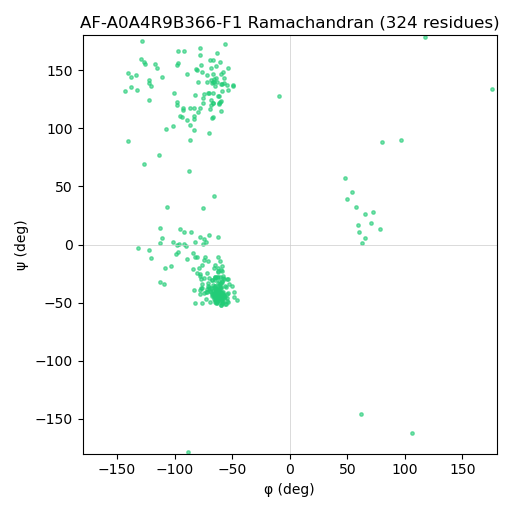.096 12.896 21.815 1.00 95.62 84 ASP A CA 1
ATOM 676 C C . ASP A 1 84 ? -16.336 12.337 20.611 1.00 95.62 84 ASP A C 1
ATOM 678 O O . ASP A 1 84 ? -15.348 12.920 20.163 1.00 95.62 84 ASP A O 1
ATOM 682 N N . LEU A 1 85 ? -16.836 11.250 20.010 1.00 95.12 85 LEU A N 1
ATOM 683 C CA . LEU A 1 85 ? -16.249 10.684 18.793 1.00 95.12 85 LEU A CA 1
ATOM 684 C C . LEU A 1 85 ? -16.332 11.653 17.603 1.00 95.12 85 LEU A C 1
ATOM 686 O O . LEU A 1 85 ? -15.388 11.744 16.814 1.00 95.12 85 LEU A O 1
ATOM 690 N N . ILE A 1 86 ? -17.437 12.397 17.469 1.00 94.00 86 ILE A N 1
ATOM 691 C CA . ILE A 1 86 ? -17.563 13.453 16.453 1.00 94.00 86 ILE A CA 1
ATOM 692 C C . ILE A 1 86 ? -16.553 14.570 16.729 1.00 94.00 86 ILE A C 1
ATOM 694 O O . ILE A 1 86 ? -15.843 14.971 15.804 1.00 94.00 86 ILE A O 1
ATOM 698 N N . GLY A 1 87 ? -16.445 15.025 17.980 1.00 92.88 87 GLY A N 1
ATOM 699 C CA . GLY A 1 87 ? -15.471 16.031 18.403 1.00 92.88 87 GLY A CA 1
ATOM 700 C C . GLY A 1 87 ? -14.032 15.607 18.104 1.00 92.88 87 GLY A C 1
ATOM 701 O O . GLY A 1 87 ? -13.279 16.359 17.488 1.00 92.88 87 GLY A O 1
ATOM 702 N N . TYR A 1 88 ? -13.678 14.363 18.424 1.00 92.25 88 TYR A N 1
ATOM 703 C CA . TYR A 1 88 ? -12.377 13.769 18.119 1.00 92.25 88 TYR A CA 1
ATOM 704 C C . TYR A 1 88 ? -12.082 13.725 16.614 1.00 92.25 88 TYR A C 1
ATOM 706 O O . TYR A 1 88 ? -10.989 14.072 16.165 1.00 92.25 88 TYR A O 1
ATOM 714 N N . MET A 1 89 ? -13.054 13.318 15.794 1.00 90.88 89 MET A N 1
ATOM 715 C CA . MET A 1 89 ? -12.878 13.304 14.340 1.00 90.88 89 MET A CA 1
ATOM 716 C C . MET A 1 89 ? -12.769 14.717 13.744 1.00 90.88 89 MET A C 1
ATOM 718 O O . MET A 1 89 ? -12.100 14.893 12.721 1.00 90.88 89 MET A O 1
ATOM 722 N N . ALA A 1 90 ? -13.427 15.707 14.352 1.00 89.06 90 ALA A N 1
ATOM 723 C CA . ALA A 1 90 ? -13.419 17.097 13.910 1.00 89.06 90 ALA A CA 1
ATOM 724 C C . ALA A 1 90 ? -12.129 17.837 14.300 1.00 89.06 90 ALA A C 1
ATOM 726 O O . ALA A 1 90 ? -11.595 18.582 13.478 1.00 89.06 90 ALA A O 1
ATOM 727 N N . SER A 1 91 ? -11.591 17.590 15.500 1.00 86.00 91 SER A N 1
ATOM 728 C CA . SER A 1 91 ? -10.360 18.227 15.997 1.00 86.00 91 SER A CA 1
ATOM 729 C C . SER A 1 91 ? -9.111 17.833 15.198 1.00 86.00 91 SER A C 1
ATOM 731 O O . SER A 1 91 ? -8.130 18.573 15.150 1.00 86.00 91 SER A O 1
ATOM 733 N N . ASN A 1 92 ? -9.162 16.712 14.476 1.00 81.69 92 ASN A N 1
ATOM 734 C CA . ASN A 1 92 ? -8.101 16.264 13.579 1.00 81.69 92 ASN A CA 1
ATOM 735 C C . ASN A 1 92 ? -8.238 16.860 12.161 1.00 81.69 92 ASN A C 1
ATOM 737 O O . ASN A 1 92 ? -8.426 16.152 11.162 1.00 81.69 92 ASN A O 1
ATOM 741 N N . GLY A 1 93 ? -8.126 18.188 12.063 1.00 73.25 93 GLY A N 1
ATOM 742 C CA . GLY A 1 93 ? -8.306 18.950 10.818 1.00 73.25 93 GLY A CA 1
ATOM 743 C C . GLY A 1 93 ? -7.346 18.586 9.674 1.00 73.25 93 GLY A C 1
ATOM 744 O O . GLY A 1 93 ? -7.676 18.790 8.509 1.00 73.25 93 GLY A O 1
ATOM 745 N N . THR A 1 94 ? -6.194 17.982 9.976 1.00 82.50 94 THR A N 1
ATOM 746 C CA . THR A 1 94 ? -5.167 17.599 8.988 1.00 82.50 94 THR A CA 1
ATOM 747 C C . THR A 1 94 ? -5.474 16.296 8.245 1.00 82.50 94 THR A C 1
ATOM 749 O O . THR A 1 94 ? -4.803 15.957 7.268 1.00 82.50 94 THR A O 1
ATOM 752 N N . TRP A 1 95 ? -6.474 15.529 8.686 1.00 86.69 95 TRP A N 1
ATOM 753 C CA . TRP A 1 95 ? -6.796 14.246 8.071 1.00 86.69 95 TRP A CA 1
ATOM 754 C C . TRP A 1 95 ? -7.490 14.412 6.723 1.00 86.69 95 TRP A C 1
ATOM 756 O O . TRP A 1 95 ? -8.532 15.059 6.604 1.00 86.69 95 TRP A O 1
ATOM 766 N N . SER A 1 96 ? -6.968 13.711 5.715 1.00 85.31 96 SER A N 1
ATOM 767 C CA . SER A 1 96 ? -7.655 13.561 4.433 1.00 85.31 96 SER A CA 1
ATOM 768 C C . SER A 1 96 ? -9.018 12.873 4.606 1.00 85.31 96 SER A C 1
ATOM 770 O O . SER A 1 96 ? -9.217 12.086 5.535 1.00 85.31 96 SER A O 1
ATOM 772 N N . ASN A 1 97 ? -9.946 13.071 3.665 1.00 86.62 97 ASN A N 1
ATOM 773 C CA . ASN A 1 97 ? -11.244 12.379 3.699 1.00 86.62 97 ASN A CA 1
ATOM 774 C C . ASN A 1 97 ? -11.102 10.847 3.674 1.00 86.62 97 ASN A C 1
ATOM 776 O O . ASN A 1 97 ? -11.901 10.145 4.285 1.00 86.62 97 ASN A O 1
ATOM 780 N N . SER A 1 98 ? -10.068 10.316 3.012 1.00 82.44 98 SER A N 1
ATOM 781 C CA . SER A 1 98 ? -9.778 8.876 3.042 1.00 82.44 98 SER A CA 1
ATOM 782 C C . SER A 1 98 ? -9.368 8.417 4.441 1.00 82.44 98 SER A C 1
ATOM 784 O O . SER A 1 98 ? -9.819 7.372 4.899 1.00 82.44 98 SER A O 1
ATOM 786 N N . THR A 1 99 ? -8.540 9.205 5.129 1.00 86.94 99 THR A N 1
ATOM 787 C CA . THR A 1 99 ? -8.105 8.939 6.507 1.00 86.94 99 THR A CA 1
ATOM 788 C C . THR A 1 99 ? -9.289 8.994 7.470 1.00 86.94 99 THR A C 1
ATOM 790 O O . THR A 1 99 ? -9.489 8.067 8.248 1.00 86.94 99 THR A O 1
ATOM 793 N N . LYS A 1 100 ? -10.136 10.026 7.360 1.00 89.44 100 LYS A N 1
ATOM 794 C CA . LYS A 1 100 ? -11.364 10.151 8.158 1.00 89.44 100 LYS A CA 1
ATOM 795 C C . LYS A 1 100 ? -12.303 8.960 7.940 1.00 89.44 100 LYS A C 1
ATOM 797 O O . LYS A 1 100 ? -12.824 8.422 8.909 1.00 89.44 100 LYS A O 1
ATOM 802 N N . GLN A 1 101 ? -12.488 8.508 6.696 1.00 89.12 101 GLN A N 1
ATOM 803 C CA . GLN A 1 101 ? -13.323 7.339 6.393 1.00 89.12 101 GLN A CA 1
ATOM 804 C C . GLN A 1 101 ? -12.736 6.030 6.947 1.00 89.12 101 GLN A C 1
ATOM 806 O O . GLN A 1 101 ? -13.483 5.197 7.464 1.00 89.12 101 GLN A O 1
ATOM 811 N N . HIS A 1 102 ? -11.415 5.848 6.857 1.00 88.25 102 HIS A N 1
ATOM 812 C CA . HIS A 1 102 ? -10.709 4.698 7.434 1.00 88.25 102 HIS A CA 1
ATOM 813 C C . HIS A 1 102 ? -10.916 4.622 8.948 1.00 88.25 102 HIS A C 1
ATOM 815 O O . HIS A 1 102 ? -11.412 3.619 9.453 1.00 88.25 102 HIS A O 1
ATOM 821 N N . TYR A 1 103 ? -10.652 5.719 9.658 1.00 90.81 103 TYR A N 1
ATOM 822 C CA . TYR A 1 103 ? -10.833 5.790 11.108 1.00 90.81 103 TYR A CA 1
ATOM 823 C C . TYR A 1 103 ? -12.293 5.686 11.544 1.00 90.81 103 TYR A C 1
ATOM 825 O O . TYR A 1 103 ? -12.584 4.989 12.509 1.00 90.81 103 TYR A O 1
ATOM 833 N N . ARG A 1 104 ? -13.234 6.270 10.794 1.00 92.75 104 ARG A N 1
ATOM 834 C CA . ARG A 1 104 ? -14.671 6.055 11.019 1.00 92.75 104 ARG A CA 1
ATOM 835 C C . ARG A 1 104 ? -15.035 4.570 10.954 1.00 92.75 104 ARG A C 1
ATOM 837 O O . ARG A 1 104 ? -15.828 4.094 11.760 1.00 92.75 104 ARG A O 1
ATOM 844 N N . SER A 1 105 ? -14.486 3.850 9.975 1.00 91.56 105 SER A N 1
ATOM 845 C CA . SER A 1 105 ? 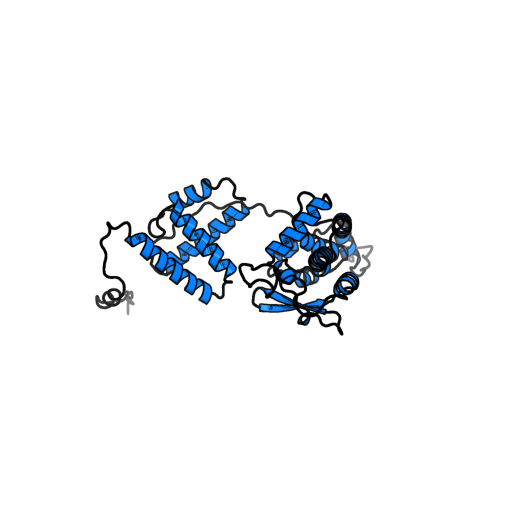-14.736 2.414 9.808 1.00 91.56 105 SER A CA 1
ATOM 846 C C . SER A 1 105 ? -14.107 1.614 10.949 1.00 91.56 105 SER A C 1
ATOM 848 O O . SER A 1 105 ? -14.760 0.733 11.491 1.00 91.56 105 SER A O 1
ATOM 850 N N . ALA A 1 106 ? -12.891 1.973 11.375 1.00 92.69 106 ALA A N 1
ATOM 851 C CA . ALA A 1 106 ? -12.230 1.355 12.523 1.00 92.69 106 ALA A CA 1
ATOM 852 C C . ALA A 1 106 ? -13.011 1.556 13.834 1.00 92.69 106 ALA A C 1
ATOM 854 O O . ALA A 1 106 ? -13.195 0.590 14.569 1.00 92.69 106 ALA A O 1
ATOM 855 N N . LEU A 1 107 ? -13.517 2.771 14.096 1.00 95.31 107 LEU A N 1
ATOM 856 C CA . LEU A 1 107 ? -14.390 3.057 15.243 1.00 95.31 107 LEU A CA 1
ATOM 857 C C . LEU A 1 107 ? -15.653 2.199 15.196 1.00 95.31 107 LEU A C 1
ATOM 859 O O . LEU A 1 107 ? -15.996 1.565 16.185 1.00 95.31 107 LEU A O 1
ATOM 863 N N . HIS A 1 108 ? -16.322 2.153 14.041 1.00 95.06 108 HIS A N 1
ATOM 864 C CA . HIS A 1 108 ? -17.522 1.340 13.879 1.00 95.06 108 HIS A CA 1
ATOM 865 C C . HIS A 1 108 ? -17.243 -0.134 14.172 1.00 95.06 108 HIS A C 1
ATOM 867 O O . HIS A 1 108 ? -17.975 -0.732 14.948 1.00 95.06 108 HIS A O 1
ATOM 873 N N . THR A 1 109 ? -16.190 -0.718 13.592 1.00 94.94 109 THR A N 1
ATOM 874 C CA . THR A 1 109 ? -15.817 -2.119 13.843 1.00 94.94 109 THR A CA 1
ATOM 875 C C . THR A 1 109 ? -15.524 -2.373 15.320 1.00 94.94 109 THR A C 1
ATOM 877 O O . THR A 1 109 ? -16.041 -3.335 15.870 1.00 94.94 109 THR A O 1
ATOM 880 N N . PHE A 1 110 ? -14.746 -1.504 15.971 1.00 96.69 110 PHE A N 1
ATOM 881 C CA . PHE A 1 110 ? -14.411 -1.662 17.386 1.00 96.69 110 PHE A CA 1
ATOM 882 C C . PHE A 1 110 ? -15.649 -1.597 18.291 1.00 96.69 110 PHE A C 1
ATOM 884 O O . PHE A 1 110 ? -15.847 -2.481 19.112 1.00 96.69 110 PHE A O 1
ATOM 891 N N . PHE A 1 111 ? -16.509 -0.590 18.118 1.00 97.19 111 PHE A N 1
ATOM 892 C CA . PHE A 1 111 ? -17.703 -0.436 18.955 1.00 97.19 111 PHE A CA 1
ATOM 893 C C . PHE A 1 111 ? -18.840 -1.400 18.607 1.00 97.19 111 PHE A C 1
ATOM 895 O O . PHE A 1 111 ? -19.723 -1.592 19.430 1.00 97.19 111 PHE A O 1
ATOM 902 N N . THR A 1 112 ? -18.823 -2.006 17.415 1.00 97.06 112 THR A N 1
ATOM 903 C CA . THR A 1 112 ? -19.706 -3.144 17.111 1.00 97.06 112 THR A CA 1
ATOM 904 C C . THR A 1 112 ? -19.261 -4.350 17.928 1.00 97.06 112 THR A C 1
ATOM 906 O O . THR A 1 112 ? -20.054 -4.882 18.682 1.00 97.06 112 THR A O 1
ATOM 909 N N . TRP A 1 113 ? -17.966 -4.679 17.901 1.00 96.62 113 TRP A N 1
ATOM 910 C CA . TRP A 1 113 ? -17.415 -5.755 18.726 1.00 96.62 113 TRP A CA 1
ATOM 911 C C . TRP A 1 113 ? -17.637 -5.523 20.234 1.00 96.62 113 TRP A C 1
ATOM 913 O O . TRP A 1 113 ? -18.063 -6.429 20.932 1.00 96.62 113 TRP A O 1
ATOM 923 N N . MET A 1 114 ? -17.442 -4.297 20.739 1.00 96.31 114 MET A N 1
ATOM 924 C CA . MET A 1 114 ? -17.755 -3.961 22.142 1.00 96.31 114 MET A CA 1
ATOM 925 C C . MET A 1 114 ? -19.228 -4.192 22.504 1.00 96.31 114 MET A C 1
ATOM 927 O O . MET A 1 114 ? -19.526 -4.466 23.662 1.00 96.31 114 MET A O 1
ATOM 931 N N . GLN A 1 115 ? -20.133 -4.004 21.541 1.00 95.62 115 GLN A N 1
ATOM 932 C CA . GLN A 1 115 ? -21.560 -4.229 21.732 1.00 95.62 115 GLN A CA 1
ATOM 933 C C . GLN A 1 115 ? -21.897 -5.723 21.687 1.00 95.62 115 GLN A C 1
ATOM 935 O O . GLN A 1 115 ? -22.660 -6.194 22.523 1.00 95.62 115 GLN A O 1
ATOM 940 N N . ASP A 1 116 ? -21.306 -6.457 20.743 1.00 94.50 116 ASP A N 1
ATOM 941 C CA . ASP A 1 116 ? -21.516 -7.898 20.570 1.00 94.50 116 ASP A CA 1
ATOM 942 C C . ASP A 1 116 ? -20.990 -8.703 21.773 1.00 94.50 116 ASP A C 1
ATOM 944 O O . ASP A 1 116 ? -21.618 -9.671 22.185 1.00 94.50 116 ASP A O 1
ATOM 948 N N . GLU A 1 117 ? -19.876 -8.271 22.375 1.00 94.62 117 GLU A N 1
ATOM 949 C CA . GLU A 1 117 ? -19.301 -8.859 23.599 1.00 94.62 117 GLU A CA 1
ATOM 950 C C . GLU A 1 117 ? -19.909 -8.282 24.892 1.00 94.62 117 GLU A C 1
ATOM 952 O O . GLU A 1 117 ? -19.364 -8.470 25.979 1.00 94.62 117 GLU A O 1
ATOM 957 N N . GLU A 1 118 ? -20.998 -7.516 24.783 1.00 93.50 118 GLU A N 1
ATOM 958 C CA . GLU A 1 118 ? -21.759 -6.952 25.907 1.00 93.50 118 GLU A CA 1
ATOM 959 C C . GLU A 1 118 ? -20.972 -6.006 26.843 1.00 93.50 118 GLU A C 1
ATOM 961 O O . GLU A 1 118 ? -21.498 -5.562 27.864 1.00 93.50 118 GLU A O 1
ATOM 966 N N . PHE A 1 119 ? -19.752 -5.583 26.479 1.00 92.62 119 PHE A N 1
ATOM 967 C CA . PHE A 1 119 ? -19.027 -4.523 27.199 1.00 92.62 119 PHE A CA 1
ATOM 968 C C . PHE A 1 119 ? -19.772 -3.185 27.159 1.00 92.62 119 PHE A C 1
ATOM 970 O O . PHE A 1 119 ? -19.552 -2.314 28.003 1.00 92.62 119 PHE A O 1
ATOM 977 N N . ARG A 1 120 ? -20.629 -2.991 26.152 1.00 93.31 120 ARG A N 1
ATOM 978 C CA . ARG A 1 120 ? -21.546 -1.857 26.036 1.00 93.31 120 ARG A CA 1
ATOM 979 C C . ARG A 1 120 ? -22.890 -2.307 25.487 1.00 93.31 120 ARG A C 1
ATOM 981 O O . ARG A 1 120 ? -22.962 -3.152 24.608 1.00 93.31 120 ARG A O 1
ATOM 988 N N . LEU A 1 121 ? -23.958 -1.642 25.920 1.00 93.44 121 LEU A N 1
ATOM 989 C CA . LEU A 1 121 ? -25.297 -1.846 25.351 1.00 93.44 121 LEU A CA 1
ATOM 990 C C . LEU A 1 121 ? -25.485 -1.110 24.014 1.00 93.44 121 LEU A C 1
ATOM 992 O O . LEU A 1 121 ? -26.381 -1.437 23.233 1.00 93.44 121 LEU A O 1
ATOM 996 N N . ASP A 1 122 ? -24.654 -0.102 23.745 1.00 93.88 122 ASP A N 1
ATOM 997 C CA . ASP A 1 122 ? -24.747 0.768 22.581 1.00 93.88 122 ASP A CA 1
ATOM 998 C C . ASP A 1 122 ? -23.444 0.829 21.771 1.00 93.88 122 ASP A C 1
ATOM 1000 O O . ASP A 1 122 ? -22.336 0.674 22.286 1.00 93.88 122 ASP A O 1
ATOM 1004 N N . ASN A 1 123 ? -23.587 1.150 20.484 1.00 96.31 123 ASN A N 1
ATOM 1005 C CA . ASN A 1 123 ? -22.477 1.468 19.595 1.00 96.31 123 ASN A CA 1
ATOM 1006 C C . ASN A 1 123 ? -22.468 2.983 19.288 1.00 96.31 123 ASN A C 1
ATOM 1008 O O . ASN A 1 123 ? -23.183 3.433 18.377 1.00 96.31 123 ASN A O 1
ATOM 1012 N N . PRO A 1 124 ? -21.626 3.791 19.967 1.00 95.94 124 PRO A N 1
ATOM 1013 C CA . PRO A 1 124 ? -21.557 5.238 19.739 1.00 95.94 124 PRO A CA 1
ATOM 1014 C C . PRO A 1 124 ? -21.058 5.599 18.328 1.00 95.94 124 PRO A C 1
ATOM 1016 O O . PRO A 1 124 ? -21.271 6.719 17.850 1.00 95.94 124 PRO A O 1
ATOM 1019 N N . ALA A 1 125 ? -20.428 4.652 17.623 1.00 95.88 125 ALA A N 1
ATOM 1020 C CA . ALA A 1 125 ? -19.906 4.836 16.277 1.00 95.88 125 ALA A CA 1
ATOM 1021 C C . ALA A 1 125 ? -20.914 4.506 15.151 1.00 95.88 125 ALA A C 1
ATOM 1023 O O . ALA A 1 125 ? -20.685 4.885 13.993 1.00 95.88 125 ALA A O 1
ATOM 1024 N N . ALA A 1 126 ? -22.045 3.858 15.460 1.00 93.31 126 ALA A N 1
ATOM 1025 C CA . ALA A 1 126 ? -23.015 3.364 14.475 1.00 93.31 126 ALA A CA 1
ATOM 1026 C C . ALA A 1 126 ? -23.510 4.468 13.521 1.00 93.31 126 ALA A C 1
ATOM 1028 O O . ALA A 1 126 ? -23.510 4.323 12.295 1.00 93.31 126 ALA A O 1
ATOM 1029 N N . LYS A 1 127 ? -23.863 5.632 14.082 1.00 93.06 127 LYS A N 1
ATOM 1030 C CA . LYS A 1 127 ? -24.410 6.789 13.349 1.00 93.06 127 LYS A CA 1
ATOM 1031 C C . LYS A 1 127 ? -23.408 7.940 13.211 1.00 93.06 127 LYS A C 1
ATOM 1033 O O . LYS A 1 127 ? -23.800 9.115 13.208 1.00 93.06 127 LYS A O 1
ATOM 1038 N N . LEU A 1 128 ? -22.110 7.635 13.113 1.00 93.62 128 LEU A N 1
ATOM 1039 C CA . LEU A 1 128 ? -21.104 8.659 12.817 1.00 93.62 128 LEU A CA 1
ATOM 1040 C C . LEU A 1 128 ? -21.318 9.260 11.419 1.00 93.62 128 LEU A C 1
ATOM 1042 O O . LEU A 1 128 ? -21.646 8.510 10.485 1.00 93.62 128 LEU A O 1
ATOM 1046 N N . PRO A 1 129 ? -21.085 10.579 11.248 1.00 89.81 129 PRO A N 1
ATOM 1047 C CA . PRO A 1 129 ? -21.228 11.262 9.966 1.00 89.81 129 PRO A CA 1
ATOM 1048 C C . PRO A 1 129 ? -20.500 10.529 8.837 1.00 89.81 129 PRO A C 1
ATOM 1050 O O . PRO A 1 129 ? -19.372 10.056 9.000 1.00 89.81 129 PRO A O 1
ATOM 1053 N N . LYS A 1 130 ? -21.151 10.406 7.678 1.00 87.31 130 LYS A N 1
ATOM 1054 C CA . LYS A 1 130 ? -20.529 9.801 6.494 1.00 87.31 130 LYS A CA 1
ATOM 1055 C C . LYS A 1 130 ? -19.470 10.753 5.945 1.00 87.31 130 LYS A C 1
ATOM 1057 O O . LYS A 1 130 ? -19.753 11.924 5.705 1.00 87.31 130 LYS A O 1
ATOM 1062 N N . VAL A 1 131 ? -18.267 10.245 5.693 1.00 84.06 131 VAL A N 1
ATOM 1063 C CA . VAL A 1 131 ? -17.201 11.036 5.078 1.00 84.06 131 VAL A CA 1
ATOM 1064 C C . VAL A 1 131 ? -17.261 10.830 3.570 1.00 84.06 131 VAL A C 1
ATOM 1066 O O . VAL A 1 131 ? -17.056 9.723 3.076 1.00 84.06 131 VAL A O 1
ATOM 1069 N N . LYS A 1 132 ? -17.518 11.900 2.810 1.00 78.81 132 LYS A N 1
ATOM 1070 C CA . LYS A 1 132 ? -17.417 11.851 1.345 1.00 78.81 132 LYS A CA 1
ATOM 1071 C C . LYS A 1 132 ? -15.943 11.728 0.947 1.00 78.81 132 LYS A C 1
ATOM 1073 O O . LYS A 1 132 ? -15.230 12.729 0.853 1.00 78.81 132 LYS A O 1
ATOM 1078 N N . SER A 1 133 ? -15.461 10.514 0.703 1.00 66.94 133 SER A N 1
ATOM 1079 C CA . SER A 1 133 ? -14.170 10.311 0.049 1.00 66.94 133 SER A CA 1
ATOM 1080 C C . SER A 1 133 ? -14.360 10.421 -1.466 1.00 66.94 133 SER A C 1
ATOM 1082 O O . SER A 1 133 ? -14.988 9.579 -2.104 1.00 66.94 133 SER A O 1
ATOM 1084 N N . ARG A 1 134 ? -13.830 11.489 -2.079 1.00 63.47 134 ARG A N 1
ATOM 1085 C CA . ARG A 1 134 ? -13.673 11.508 -3.539 1.00 63.47 134 ARG A CA 1
ATOM 1086 C C . ARG A 1 134 ? -12.635 10.442 -3.884 1.00 63.47 134 ARG A C 1
ATOM 1088 O O . ARG A 1 134 ? -11.515 10.503 -3.373 1.00 63.47 134 ARG A O 1
ATOM 1095 N N . LYS A 1 135 ? -12.997 9.461 -4.717 1.00 59.75 135 LYS A N 1
ATOM 1096 C CA . LYS A 1 135 ? -12.020 8.513 -5.267 1.00 59.75 135 LYS A CA 1
ATOM 1097 C C . LYS A 1 135 ? -10.991 9.335 -6.045 1.00 59.75 135 LYS A C 1
ATOM 1099 O O . LYS A 1 135 ? -11.343 10.012 -7.008 1.00 59.75 135 LYS A O 1
ATOM 1104 N N . ARG A 1 136 ? -9.736 9.347 -5.590 1.00 58.72 136 ARG A N 1
ATOM 1105 C CA . ARG A 1 136 ? -8.659 10.014 -6.326 1.00 58.72 136 ARG A CA 1
ATOM 1106 C C . ARG A 1 136 ? -8.455 9.235 -7.622 1.00 58.72 136 ARG A C 1
ATOM 1108 O O . ARG A 1 136 ? -8.182 8.039 -7.550 1.00 58.72 136 ARG A O 1
ATOM 1115 N N . ARG A 1 137 ? -8.592 9.893 -8.777 1.00 65.12 137 ARG A N 1
ATOM 1116 C CA . ARG A 1 137 ? -8.208 9.291 -10.061 1.00 65.12 137 ARG A CA 1
ATOM 1117 C C . ARG A 1 137 ? -6.726 8.924 -9.990 1.00 65.12 137 ARG A C 1
ATOM 1119 O O . ARG A 1 137 ? -5.939 9.682 -9.414 1.00 65.12 137 ARG A O 1
ATOM 1126 N N . ALA A 1 138 ? -6.362 7.753 -10.501 1.00 66.38 138 ALA A N 1
ATOM 1127 C CA . ALA A 1 138 ? -4.960 7.384 -10.592 1.00 66.38 138 ALA A CA 1
ATOM 1128 C C . ALA A 1 138 ? -4.215 8.413 -11.453 1.00 66.38 138 ALA A C 1
ATOM 1130 O O . ALA A 1 138 ? -4.727 8.875 -12.471 1.00 66.38 138 ALA A O 1
ATOM 1131 N N . THR A 1 139 ? -3.022 8.790 -11.010 1.00 77.31 139 THR A N 1
ATOM 1132 C CA . THR A 1 139 ? -2.101 9.670 -11.735 1.00 77.31 139 THR A CA 1
ATOM 1133 C C . THR A 1 139 ? -0.884 8.827 -12.100 1.00 77.31 139 THR A C 1
ATOM 1135 O O . THR A 1 139 ? 0.103 8.867 -11.358 1.00 77.31 139 THR A O 1
ATOM 1138 N N . PRO A 1 140 ? -0.987 7.965 -13.133 1.00 84.19 140 PRO A N 1
ATOM 1139 C CA . PRO A 1 140 ? 0.124 7.111 -13.538 1.00 84.19 140 PRO A CA 1
ATOM 1140 C C . PRO A 1 140 ? 1.329 7.966 -13.940 1.00 84.19 140 PRO A C 1
ATOM 1142 O O . PRO A 1 140 ? 1.157 9.067 -14.461 1.00 84.19 140 PRO A O 1
ATOM 1145 N N . LEU A 1 141 ? 2.536 7.464 -13.671 1.00 89.00 141 LEU A N 1
ATOM 1146 C CA . LEU A 1 141 ? 3.747 8.035 -14.261 1.00 89.00 141 LEU A CA 1
ATOM 1147 C C . LEU A 1 141 ? 3.738 7.793 -15.772 1.00 89.00 141 LEU A C 1
ATOM 1149 O O . LEU A 1 141 ? 3.254 6.759 -16.232 1.00 89.00 141 LEU A O 1
ATOM 1153 N N . THR A 1 142 ? 4.296 8.732 -16.528 1.00 90.62 142 THR A N 1
ATOM 1154 C CA . THR A 1 142 ? 4.564 8.544 -17.956 1.00 90.62 142 THR A CA 1
ATOM 1155 C C . THR A 1 142 ? 5.823 7.698 -18.169 1.00 90.62 142 THR A C 1
ATOM 1157 O O . THR A 1 142 ? 6.652 7.549 -17.267 1.00 90.62 142 THR A O 1
ATOM 1160 N N . VAL A 1 143 ? 5.997 7.159 -19.378 1.00 90.06 143 VAL A N 1
ATOM 1161 C CA . VAL A 1 143 ? 7.228 6.442 -19.756 1.00 90.06 143 VAL A CA 1
ATOM 1162 C C . VAL A 1 143 ? 8.456 7.354 -19.647 1.00 90.06 143 VAL A C 1
ATOM 1164 O O . VAL A 1 143 ? 9.499 6.908 -19.169 1.00 90.06 143 VAL A O 1
ATOM 1167 N N . ASP A 1 144 ? 8.321 8.642 -19.983 1.00 92.06 144 ASP A N 1
ATOM 1168 C CA . ASP A 1 144 ? 9.388 9.633 -19.796 1.00 92.06 144 ASP A CA 1
ATOM 1169 C C . ASP A 1 144 ? 9.742 9.827 -18.312 1.00 92.06 144 ASP A C 1
ATOM 1171 O O . ASP A 1 144 ? 10.916 9.797 -17.949 1.00 92.06 144 ASP A O 1
ATOM 1175 N N . ASP A 1 145 ? 8.748 9.925 -17.420 1.00 93.00 145 ASP A N 1
ATOM 1176 C CA . ASP A 1 145 ? 9.004 10.010 -15.975 1.00 93.00 145 ASP A CA 1
ATOM 1177 C C . ASP A 1 145 ? 9.794 8.797 -15.474 1.00 93.00 145 ASP A C 1
ATOM 1179 O O . ASP A 1 145 ? 10.708 8.928 -14.659 1.00 93.00 145 ASP A O 1
ATOM 1183 N N . ILE A 1 146 ? 9.458 7.601 -15.961 1.00 92.06 146 ILE A N 1
ATOM 1184 C CA . ILE A 1 146 ? 10.150 6.363 -15.591 1.00 92.06 146 ILE A CA 1
ATOM 1185 C C . ILE A 1 146 ? 11.579 6.375 -16.133 1.00 92.06 146 ILE A C 1
ATOM 1187 O O . ILE A 1 146 ? 12.512 6.032 -15.401 1.00 92.06 146 ILE A O 1
ATOM 1191 N N . HIS A 1 147 ? 11.770 6.823 -17.374 1.00 91.25 147 HIS A N 1
ATOM 1192 C CA . HIS A 1 147 ? 13.089 6.995 -17.964 1.00 91.25 147 HIS A CA 1
ATOM 1193 C C . HIS A 1 147 ? 13.939 7.968 -17.132 1.00 91.25 147 HIS A C 1
ATOM 1195 O O . HIS A 1 147 ? 15.038 7.611 -16.702 1.00 91.25 147 HIS A O 1
ATOM 1201 N N . ARG A 1 148 ? 13.411 9.152 -16.794 1.00 92.38 148 ARG A N 1
ATOM 1202 C CA . ARG A 1 148 ? 14.081 10.130 -15.920 1.00 92.38 148 ARG A CA 1
ATOM 1203 C C . ARG A 1 148 ? 14.399 9.548 -14.544 1.00 92.38 148 ARG A C 1
ATOM 1205 O O . ARG A 1 148 ? 15.496 9.754 -14.030 1.00 92.38 148 ARG A O 1
ATOM 1212 N N . LEU A 1 149 ? 13.484 8.776 -13.958 1.00 91.88 149 LEU A N 1
ATOM 1213 C CA . LEU A 1 149 ? 13.674 8.132 -12.656 1.00 91.88 149 LEU A CA 1
ATOM 1214 C C . LEU A 1 149 ? 14.808 7.095 -12.660 1.00 91.88 149 LEU A C 1
ATOM 1216 O O . LEU A 1 149 ? 15.544 6.987 -11.678 1.00 91.88 149 LEU A O 1
ATOM 1220 N N . LEU A 1 150 ? 14.960 6.332 -13.744 1.00 88.81 150 LEU A N 1
ATOM 1221 C CA . LEU A 1 150 ? 16.033 5.344 -13.884 1.00 88.81 150 LEU A CA 1
ATOM 1222 C C . LEU A 1 150 ? 17.401 5.998 -14.147 1.00 88.81 150 LEU A C 1
ATOM 1224 O O . LEU A 1 150 ? 18.416 5.463 -13.696 1.00 88.81 150 LEU A O 1
ATOM 1228 N N . HIS A 1 151 ? 17.422 7.175 -14.782 1.00 88.06 151 HIS A N 1
ATOM 1229 C CA . HIS A 1 151 ? 18.641 7.888 -15.185 1.00 88.06 151 HIS A CA 1
ATOM 1230 C C . HIS A 1 151 ? 19.048 9.051 -14.259 1.00 88.06 151 HIS A C 1
ATOM 1232 O O . HIS A 1 151 ? 20.070 9.689 -14.492 1.00 88.06 151 HIS A O 1
ATOM 1238 N N . CYS A 1 152 ? 18.335 9.309 -13.155 1.00 86.38 152 CYS A N 1
ATOM 1239 C CA . CYS A 1 152 ? 18.626 10.419 -12.229 1.00 86.38 152 CYS A CA 1
ATOM 1240 C C . CYS A 1 152 ? 19.853 10.194 -11.305 1.00 86.38 152 CYS A C 1
ATOM 1242 O O . CYS A 1 152 ? 19.837 10.584 -10.131 1.00 86.38 152 CYS A O 1
ATOM 1244 N N . GLY A 1 153 ? 20.871 9.456 -11.761 1.00 81.44 153 GLY A N 1
ATOM 1245 C CA . GLY A 1 153 ? 22.001 9.026 -10.926 1.00 81.44 153 GLY A CA 1
ATOM 1246 C C . GLY A 1 153 ? 21.594 8.062 -9.801 1.00 81.44 153 GLY A C 1
ATOM 1247 O O . GLY A 1 153 ? 22.210 8.023 -8.738 1.00 81.44 153 GLY A O 1
ATOM 1248 N N . ALA A 1 154 ? 20.503 7.310 -9.979 1.00 83.44 154 ALA A N 1
ATOM 1249 C CA . ALA A 1 154 ? 20.056 6.330 -8.997 1.00 83.44 154 ALA A CA 1
ATOM 1250 C C . ALA A 1 154 ? 21.019 5.131 -8.943 1.00 83.44 154 ALA A C 1
ATOM 1252 O O . ALA A 1 154 ? 21.319 4.531 -9.973 1.00 83.44 154 ALA A O 1
ATOM 1253 N N . TYR A 1 155 ? 21.452 4.733 -7.740 1.00 87.88 155 TYR A N 1
ATOM 1254 C CA . TYR A 1 155 ? 22.233 3.506 -7.530 1.00 87.88 155 TYR A CA 1
ATOM 1255 C C . TYR A 1 155 ? 21.527 2.273 -8.116 1.00 87.88 155 TYR A C 1
ATOM 1257 O O . TYR A 1 155 ? 20.293 2.214 -8.106 1.00 87.88 155 TYR A O 1
ATOM 1265 N N . LYS A 1 156 ? 22.289 1.243 -8.520 1.00 87.00 156 LYS A N 1
ATOM 1266 C CA . LYS A 1 156 ? 21.752 -0.017 -9.079 1.00 87.00 156 LYS A CA 1
ATOM 1267 C C . LYS A 1 156 ? 20.621 -0.602 -8.225 1.00 87.00 156 LYS A C 1
ATOM 1269 O O . LYS A 1 156 ? 19.548 -0.895 -8.742 1.00 87.00 156 LYS A O 1
ATOM 1274 N N . ARG A 1 157 ? 20.809 -0.637 -6.900 1.00 90.00 157 ARG A N 1
ATOM 1275 C CA . ARG A 1 157 ? 19.786 -1.068 -5.930 1.00 90.00 157 ARG A CA 1
ATOM 1276 C C . ARG A 1 157 ? 18.466 -0.299 -6.065 1.00 90.00 157 ARG A C 1
ATOM 1278 O O . ARG A 1 157 ? 17.398 -0.890 -5.985 1.00 90.00 157 ARG A O 1
ATOM 1285 N N . THR A 1 158 ? 18.526 1.019 -6.259 1.00 92.06 158 THR A N 1
ATOM 1286 C CA . THR A 1 158 ? 17.321 1.853 -6.419 1.00 92.06 158 THR A CA 1
ATOM 1287 C C . THR A 1 158 ? 16.657 1.597 -7.768 1.00 92.06 158 THR A C 1
ATOM 1289 O O . THR A 1 158 ? 15.436 1.477 -7.819 1.00 92.06 158 THR A O 1
ATOM 1292 N N . ARG A 1 159 ? 17.445 1.453 -8.844 1.00 92.00 159 ARG A N 1
ATOM 1293 C CA . ARG A 1 159 ? 16.920 1.108 -10.174 1.00 92.00 159 ARG A CA 1
ATOM 1294 C C . ARG A 1 159 ? 16.204 -0.239 -10.162 1.00 92.00 159 ARG A C 1
ATOM 1296 O O . ARG A 1 159 ? 15.108 -0.327 -10.699 1.00 92.00 159 ARG A O 1
ATOM 1303 N N . LEU A 1 160 ? 16.745 -1.240 -9.463 1.00 92.06 160 LEU A N 1
ATOM 1304 C CA . LEU A 1 160 ? 16.072 -2.529 -9.301 1.00 92.06 160 LEU A CA 1
ATOM 1305 C C . LEU A 1 160 ? 14.746 -2.402 -8.535 1.00 92.06 160 LEU A C 1
ATOM 1307 O O . LEU A 1 160 ? 13.752 -2.983 -8.955 1.00 92.06 160 LEU A O 1
ATOM 1311 N N . MET A 1 161 ? 14.685 -1.613 -7.453 1.00 94.12 161 MET A N 1
ATOM 1312 C CA . MET A 1 161 ? 13.412 -1.358 -6.752 1.00 94.12 161 MET A CA 1
ATOM 1313 C C . MET A 1 161 ? 12.363 -0.739 -7.683 1.00 94.12 161 MET A C 1
ATOM 1315 O O . MET A 1 161 ? 11.202 -1.137 -7.640 1.00 94.12 161 MET A O 1
ATOM 1319 N N . VAL A 1 162 ? 12.763 0.220 -8.523 1.00 93.56 162 VAL A N 1
ATOM 1320 C CA . VAL A 1 162 ? 11.878 0.850 -9.515 1.00 93.56 162 VAL A CA 1
ATOM 1321 C C . VAL A 1 162 ? 11.450 -0.159 -10.581 1.00 93.56 162 VAL A C 1
ATOM 1323 O O . VAL A 1 162 ? 10.259 -0.251 -10.867 1.00 93.56 162 VAL A O 1
ATOM 1326 N N . ALA A 1 163 ? 12.379 -0.961 -11.106 1.00 91.81 163 ALA A N 1
ATOM 1327 C CA . ALA A 1 163 ? 12.112 -1.970 -12.128 1.00 91.81 163 ALA A CA 1
ATOM 1328 C C . ALA A 1 163 ? 11.151 -3.061 -11.631 1.00 91.81 163 ALA A C 1
ATOM 1330 O O . ALA A 1 163 ? 10.158 -3.345 -12.292 1.00 91.81 163 ALA A O 1
ATOM 1331 N N . LEU A 1 164 ? 11.367 -3.607 -10.431 1.00 91.44 164 LEU A N 1
ATOM 1332 C CA . LEU A 1 164 ? 10.447 -4.566 -9.806 1.00 91.44 164 LEU A CA 1
ATOM 1333 C C . LEU A 1 164 ? 9.061 -3.952 -9.549 1.00 91.44 164 LEU A C 1
ATOM 1335 O O . LEU A 1 164 ? 8.044 -4.643 -9.614 1.00 91.44 164 LEU A O 1
ATOM 1339 N N . HIS A 1 165 ? 8.995 -2.652 -9.253 1.00 92.06 165 HIS A N 1
ATOM 1340 C CA . HIS A 1 165 ? 7.719 -1.976 -9.047 1.00 92.06 165 HIS A CA 1
ATOM 1341 C C . HIS A 1 165 ? 6.960 -1.771 -10.361 1.00 92.06 165 HIS A C 1
ATOM 1343 O O . HIS A 1 165 ? 5.768 -2.062 -10.414 1.00 92.06 165 HIS A O 1
ATOM 1349 N N . TYR A 1 166 ? 7.651 -1.291 -11.396 1.00 92.19 166 TYR A N 1
ATOM 1350 C CA . TYR A 1 166 ? 7.063 -0.928 -12.681 1.00 92.19 166 TYR A CA 1
ATOM 1351 C C . TYR A 1 166 ? 6.862 -2.124 -13.617 1.00 92.19 166 TYR A C 1
ATOM 1353 O O . TYR A 1 166 ? 5.760 -2.317 -14.107 1.00 92.19 166 TYR A O 1
ATOM 1361 N N . TYR A 1 167 ? 7.866 -2.964 -13.853 1.00 89.25 167 TYR A N 1
ATOM 1362 C CA . TYR A 1 167 ? 7.735 -4.054 -14.827 1.00 89.25 167 TYR A CA 1
ATOM 1363 C C . TYR A 1 167 ? 6.924 -5.231 -14.289 1.00 89.25 167 TYR A C 1
ATOM 1365 O O . TYR A 1 167 ? 6.131 -5.820 -15.017 1.00 89.25 167 TYR A O 1
ATOM 1373 N N . LEU A 1 168 ? 7.082 -5.555 -13.004 1.00 86.81 168 LEU A N 1
ATOM 1374 C CA . LEU A 1 168 ? 6.389 -6.694 -12.392 1.00 86.81 168 LEU A CA 1
ATOM 1375 C C . LEU A 1 168 ? 5.139 -6.296 -11.612 1.00 86.81 168 LEU A C 1
ATOM 1377 O O . LEU A 1 168 ? 4.416 -7.167 -11.134 1.00 86.81 168 LEU A O 1
ATOM 1381 N N . GLY A 1 169 ? 4.887 -4.996 -11.419 1.00 87.56 169 GLY A N 1
ATOM 1382 C CA . GLY A 1 169 ? 3.770 -4.561 -10.593 1.00 87.56 169 GLY A CA 1
ATOM 1383 C C . GLY A 1 169 ? 3.833 -5.193 -9.202 1.00 87.56 169 GLY A C 1
ATOM 1384 O O . GLY A 1 169 ? 2.824 -5.704 -8.717 1.00 87.56 169 GLY A O 1
ATOM 1385 N N . LEU A 1 170 ? 4.990 -5.220 -8.537 1.00 88.38 170 LEU A N 1
ATOM 1386 C CA . LEU A 1 170 ? 5.075 -5.689 -7.146 1.00 88.38 170 LEU A CA 1
ATOM 1387 C C . LEU A 1 170 ? 4.661 -4.584 -6.176 1.00 88.38 170 LEU A C 1
ATOM 1389 O O . LEU A 1 170 ? 4.799 -3.410 -6.483 1.00 88.38 170 LEU A O 1
ATOM 1393 N N . ARG A 1 171 ? 4.123 -4.895 -4.998 1.00 88.56 171 ARG A N 1
ATOM 1394 C CA . ARG A 1 171 ? 3.930 -3.892 -3.930 1.00 88.56 171 ARG A CA 1
ATOM 1395 C C . ARG A 1 171 ? 5.262 -3.601 -3.246 1.00 88.56 171 ARG A C 1
ATOM 1397 O O . ARG A 1 171 ? 6.105 -4.480 -3.156 1.00 88.56 171 ARG A O 1
ATOM 1404 N N . VAL A 1 172 ? 5.434 -2.422 -2.646 1.00 91.88 172 VAL A N 1
ATOM 1405 C CA . VAL A 1 172 ? 6.684 -2.089 -1.924 1.00 91.88 172 VAL A CA 1
ATOM 1406 C C . VAL A 1 172 ? 7.029 -3.076 -0.800 1.00 91.88 172 VAL A C 1
ATOM 1408 O O . VAL A 1 172 ? 8.202 -3.285 -0.513 1.00 91.88 172 VAL A O 1
ATOM 1411 N N . SER A 1 173 ? 6.029 -3.708 -0.175 1.00 89.06 173 SER A N 1
ATOM 1412 C CA . SER A 1 173 ? 6.240 -4.789 0.796 1.00 89.06 173 SER A CA 1
ATOM 1413 C C . SER A 1 173 ? 6.720 -6.088 0.149 1.00 89.06 173 SER A C 1
ATOM 1415 O O . SER A 1 173 ? 7.526 -6.782 0.749 1.00 89.06 173 SER A O 1
ATOM 1417 N N . GLU A 1 174 ? 6.236 -6.393 -1.057 1.00 90.69 174 GLU A N 1
ATOM 1418 C CA . GLU A 1 174 ? 6.632 -7.568 -1.840 1.00 90.69 174 GLU A CA 1
ATOM 1419 C C . GLU A 1 174 ? 8.048 -7.381 -2.398 1.00 90.69 174 GLU A C 1
ATOM 1421 O O . GLU A 1 174 ? 8.854 -8.292 -2.308 1.00 90.69 174 GLU A O 1
ATOM 1426 N N . ILE A 1 175 ? 8.383 -6.178 -2.878 1.00 93.12 175 ILE A N 1
ATOM 1427 C CA . ILE A 1 175 ? 9.741 -5.813 -3.314 1.00 93.12 175 ILE A CA 1
ATOM 1428 C C . ILE A 1 175 ? 10.725 -5.977 -2.159 1.00 93.12 175 ILE A C 1
ATOM 1430 O O . ILE A 1 175 ? 11.793 -6.549 -2.328 1.00 93.12 175 ILE A O 1
ATOM 1434 N N . ALA A 1 176 ? 10.362 -5.483 -0.975 1.00 93.62 176 ALA A N 1
ATOM 1435 C CA . ALA A 1 176 ? 11.240 -5.507 0.183 1.00 93.62 176 ALA A CA 1
ATOM 1436 C C . ALA A 1 176 ? 11.637 -6.923 0.625 1.00 93.62 176 ALA A C 1
ATOM 1438 O O . ALA A 1 176 ? 12.728 -7.075 1.152 1.00 93.62 176 ALA A O 1
ATOM 1439 N N . GLN A 1 177 ? 10.770 -7.919 0.427 1.00 92.62 177 GLN A N 1
ATOM 1440 C CA . GLN A 1 177 ? 10.969 -9.296 0.893 1.00 92.62 177 GLN A CA 1
ATOM 1441 C C . GLN A 1 177 ? 11.562 -10.235 -0.169 1.00 92.62 177 GLN A C 1
ATOM 1443 O O . GLN A 1 177 ? 11.728 -11.411 0.133 1.00 92.62 177 GLN A O 1
ATOM 1448 N N . VAL A 1 178 ? 11.846 -9.757 -1.391 1.00 92.69 178 VAL A N 1
ATOM 1449 C CA . VAL A 1 178 ? 12.362 -10.630 -2.459 1.00 92.69 178 VAL A CA 1
ATOM 1450 C C . VAL A 1 178 ? 13.702 -11.237 -2.051 1.00 92.69 178 VAL A C 1
ATOM 1452 O O . VAL A 1 178 ? 14.635 -10.514 -1.679 1.00 92.69 178 VAL A O 1
ATOM 1455 N N . HIS A 1 179 ? 13.790 -12.558 -2.159 1.00 92.56 179 HIS A N 1
ATOM 1456 C CA . HIS A 1 179 ? 14.984 -13.346 -1.891 1.00 92.56 179 HIS A CA 1
ATOM 1457 C C . HIS A 1 179 ? 15.485 -14.038 -3.166 1.00 92.56 179 HIS A C 1
ATOM 1459 O O . HIS A 1 179 ? 14.694 -14.364 -4.043 1.00 92.56 179 HIS A O 1
ATOM 1465 N N . SER A 1 180 ? 16.791 -14.298 -3.261 1.00 91.69 180 SER A N 1
ATOM 1466 C CA . SER A 1 180 ? 17.429 -15.080 -4.336 1.00 91.69 180 SER A CA 1
ATOM 1467 C C . SER A 1 180 ? 16.678 -16.383 -4.647 1.00 91.69 180 SER A C 1
ATOM 1469 O O . SER A 1 180 ? 16.332 -16.632 -5.792 1.00 91.69 180 SER A O 1
ATOM 1471 N N . ARG A 1 181 ? 16.325 -17.166 -3.617 1.00 91.75 181 ARG A N 1
ATOM 1472 C CA . ARG A 1 181 ? 15.546 -18.415 -3.717 1.00 91.75 181 ARG A CA 1
ATOM 1473 C C . ARG A 1 181 ? 14.161 -18.282 -4.355 1.00 91.75 181 ARG A C 1
ATOM 1475 O O . ARG A 1 181 ? 13.570 -19.289 -4.722 1.00 91.75 181 ARG A O 1
ATOM 1482 N N . ASP A 1 182 ? 13.616 -17.071 -4.418 1.00 90.88 182 ASP A N 1
ATOM 1483 C CA . ASP A 1 182 ? 12.315 -16.819 -5.031 1.00 90.88 182 ASP A CA 1
ATOM 1484 C C . ASP A 1 182 ? 12.426 -16.694 -6.563 1.00 90.88 182 ASP A C 1
ATOM 1486 O O . ASP A 1 182 ? 11.404 -16.645 -7.255 1.00 90.88 182 ASP A O 1
ATOM 1490 N N . ILE A 1 183 ? 13.654 -16.605 -7.087 1.00 90.19 183 ILE A N 1
ATOM 1491 C CA . ILE A 1 183 ? 13.974 -16.440 -8.501 1.00 90.19 183 ILE A CA 1
ATOM 1492 C C . ILE A 1 183 ? 14.319 -17.804 -9.095 1.00 90.19 183 ILE A C 1
ATOM 1494 O O . ILE A 1 183 ? 15.290 -18.450 -8.706 1.00 90.19 183 ILE A O 1
ATOM 1498 N N . ASP A 1 184 ? 13.544 -18.219 -10.090 1.00 88.19 184 ASP A N 1
ATOM 1499 C CA . ASP A 1 184 ? 13.885 -19.352 -10.939 1.00 88.19 184 ASP A CA 1
ATOM 1500 C C . ASP A 1 184 ? 14.716 -18.846 -12.119 1.00 88.19 184 ASP A C 1
ATOM 1502 O O . ASP A 1 184 ? 14.197 -18.191 -13.030 1.00 88.19 184 ASP A O 1
ATOM 1506 N N . HIS A 1 185 ? 16.015 -19.144 -12.090 1.00 85.25 185 HIS A N 1
ATOM 1507 C CA . HIS A 1 185 ? 16.947 -18.729 -13.134 1.00 85.25 185 HIS A CA 1
ATOM 1508 C C . HIS A 1 185 ? 16.768 -19.498 -14.450 1.00 85.25 185 HIS A C 1
ATOM 1510 O O . HIS A 1 185 ? 17.110 -18.970 -15.507 1.00 85.25 185 HIS A O 1
ATOM 1516 N N . THR A 1 186 ? 16.210 -20.711 -14.400 1.00 85.00 186 THR A N 1
ATOM 1517 C CA . THR A 1 186 ? 15.987 -21.555 -15.582 1.00 85.00 186 THR A CA 1
ATOM 1518 C C . THR A 1 186 ? 14.796 -21.037 -16.372 1.00 85.00 186 THR A C 1
ATOM 1520 O O . THR A 1 186 ? 14.894 -20.788 -17.570 1.00 85.00 186 THR A O 1
ATOM 1523 N N . ASN A 1 187 ? 13.679 -20.808 -15.680 1.00 81.69 187 ASN A N 1
ATOM 1524 C CA . ASN A 1 187 ? 12.437 -20.352 -16.303 1.00 81.69 187 ASN A CA 1
ATOM 1525 C C . ASN A 1 187 ? 12.314 -18.820 -16.361 1.00 81.69 187 ASN A C 1
ATOM 1527 O O . ASN A 1 187 ? 11.314 -18.308 -16.861 1.00 81.69 187 ASN A O 1
ATOM 1531 N N . ARG A 1 188 ? 13.302 -18.082 -15.828 1.00 88.12 188 ARG A N 1
ATOM 1532 C CA . ARG A 1 188 ? 13.292 -16.617 -15.666 1.00 88.12 188 ARG A CA 1
ATOM 1533 C C . ARG A 1 188 ? 11.992 -16.128 -15.031 1.00 88.12 188 ARG A C 1
ATOM 1535 O O . ARG A 1 188 ? 11.272 -15.297 -15.585 1.00 88.12 188 ARG A O 1
ATOM 1542 N N . THR A 1 189 ? 11.679 -16.647 -13.848 1.00 88.06 189 THR A N 1
ATOM 1543 C CA . THR A 1 189 ? 10.480 -16.238 -13.105 1.00 88.06 189 THR A CA 1
ATOM 1544 C C . THR A 1 189 ? 10.804 -15.806 -11.684 1.00 88.06 189 THR A C 1
ATOM 1546 O O . THR A 1 189 ? 11.824 -16.183 -11.119 1.00 88.06 189 THR A O 1
ATOM 1549 N N . LEU A 1 190 ? 9.923 -14.994 -11.102 1.00 89.19 190 LEU A N 1
ATOM 1550 C CA . LEU A 1 190 ? 9.978 -14.584 -9.706 1.00 89.19 190 LEU A CA 1
ATOM 1551 C C . LEU A 1 190 ? 8.681 -14.970 -8.999 1.00 89.19 190 LEU A C 1
ATOM 1553 O O . LEU A 1 190 ? 7.593 -14.538 -9.389 1.00 89.19 190 LEU A O 1
ATOM 1557 N N . THR A 1 191 ? 8.798 -15.724 -7.912 1.00 88.94 191 THR A N 1
ATOM 1558 C CA . THR A 1 191 ? 7.667 -16.121 -7.074 1.00 88.94 191 THR A CA 1
ATOM 1559 C C . THR A 1 191 ? 7.546 -15.204 -5.863 1.00 88.94 191 THR A C 1
ATOM 1561 O O . THR A 1 191 ? 8.457 -15.070 -5.066 1.00 88.94 191 THR A O 1
ATOM 1564 N N . THR A 1 192 ? 6.397 -14.556 -5.676 1.00 83.12 192 THR A N 1
ATOM 1565 C CA . THR A 1 192 ? 6.191 -13.621 -4.559 1.00 83.12 192 THR A CA 1
ATOM 1566 C C . THR A 1 192 ? 5.016 -14.013 -3.677 1.00 83.12 192 THR A C 1
ATOM 1568 O O . THR A 1 192 ? 3.931 -14.360 -4.157 1.00 83.12 192 THR A O 1
ATOM 1571 N N . LEU A 1 193 ? 5.196 -13.870 -2.363 1.00 75.44 193 LEU A N 1
ATOM 1572 C CA . LEU A 1 193 ? 4.132 -14.059 -1.382 1.00 75.44 193 LEU A CA 1
ATOM 1573 C C . LEU A 1 193 ? 3.230 -12.816 -1.319 1.00 75.44 193 LEU A C 1
ATOM 1575 O O . LEU A 1 193 ? 3.664 -11.734 -0.923 1.00 75.44 193 LEU A O 1
ATOM 1579 N N . GLY A 1 194 ? 1.974 -12.968 -1.730 1.00 65.94 194 GLY A N 1
ATOM 1580 C CA . GLY A 1 194 ? 0.944 -11.935 -1.648 1.00 65.94 194 GLY A CA 1
ATOM 1581 C C . GLY A 1 194 ? 0.178 -11.949 -0.323 1.00 65.94 194 GLY A C 1
ATOM 1582 O O . GLY A 1 194 ? 0.419 -12.765 0.569 1.00 65.94 194 GLY A O 1
ATOM 1583 N N . LYS A 1 195 ? -0.795 -11.038 -0.206 1.00 61.44 195 LYS A N 1
ATOM 1584 C CA . LYS A 1 195 ? -1.729 -10.986 0.929 1.00 61.44 195 LYS A CA 1
ATOM 1585 C C . LYS A 1 195 ? -2.486 -12.321 1.068 1.00 61.44 195 LYS A C 1
ATOM 1587 O O . LYS A 1 195 ? -2.851 -12.936 0.067 1.00 61.44 195 LYS A O 1
ATOM 1592 N N . GLY A 1 196 ? -2.671 -12.782 2.309 1.00 60.69 196 GLY A N 1
ATOM 1593 C CA . GLY A 1 196 ? -3.301 -14.075 2.614 1.00 60.69 196 GLY A CA 1
ATOM 1594 C C . GLY A 1 196 ? -2.434 -15.296 2.282 1.00 60.69 196 GLY A C 1
ATOM 1595 O O . GLY A 1 196 ? -2.976 -16.338 1.935 1.00 60.69 196 GLY A O 1
ATOM 1596 N N . LYS A 1 197 ? -1.097 -15.157 2.309 1.00 63.81 197 LYS A N 1
ATOM 1597 C CA . LYS A 1 197 ? -0.115 -16.222 2.003 1.00 63.81 197 LYS A CA 1
ATOM 1598 C C . LYS A 1 197 ? -0.235 -16.823 0.590 1.00 63.81 197 LYS A C 1
ATOM 1600 O O . LYS A 1 197 ? 0.334 -17.873 0.313 1.00 63.81 197 LYS A O 1
ATOM 1605 N N . LYS A 1 198 ? -0.930 -16.154 -0.335 1.00 68.81 198 LYS A N 1
ATOM 1606 C CA . LYS A 1 198 ? -1.075 -16.621 -1.722 1.00 68.81 198 LYS A CA 1
ATOM 1607 C C . LYS A 1 198 ? 0.193 -16.328 -2.517 1.00 68.81 198 LYS A C 1
ATOM 1609 O O . LYS A 1 198 ? 0.543 -15.163 -2.717 1.00 68.81 198 LYS A O 1
ATOM 1614 N N . THR A 1 199 ? 0.857 -17.366 -3.008 1.00 79.62 199 THR A N 1
ATOM 1615 C CA . THR A 1 199 ? 2.002 -17.235 -3.913 1.00 79.62 199 THR A CA 1
ATOM 1616 C C . THR A 1 199 ? 1.545 -16.883 -5.330 1.00 79.62 199 THR A C 1
ATOM 1618 O O . THR A 1 199 ? 0.432 -17.211 -5.764 1.00 79.62 199 THR A O 1
ATOM 1621 N N . ARG A 1 200 ? 2.385 -16.133 -6.044 1.00 77.31 200 ARG A N 1
ATOM 1622 C CA . ARG A 1 200 ? 2.220 -15.824 -7.469 1.00 77.31 200 ARG A CA 1
ATOM 1623 C C . ARG A 1 200 ? 3.581 -15.805 -8.139 1.00 77.31 200 ARG A C 1
ATOM 1625 O O . ARG A 1 200 ? 4.477 -15.135 -7.633 1.00 77.31 200 ARG A O 1
ATOM 1632 N N . THR A 1 201 ? 3.680 -16.476 -9.273 1.00 83.62 201 THR A N 1
ATOM 1633 C CA . THR A 1 201 ? 4.876 -16.506 -10.112 1.00 83.62 201 THR A CA 1
ATOM 1634 C C . THR A 1 201 ? 4.686 -15.539 -11.272 1.00 83.62 201 THR A C 1
ATOM 1636 O O . THR A 1 201 ? 3.633 -15.531 -11.907 1.00 83.62 201 THR A O 1
ATOM 1639 N N . LEU A 1 202 ? 5.674 -14.675 -11.489 1.00 84.75 202 LEU A N 1
ATOM 1640 C CA . LEU A 1 202 ? 5.673 -13.643 -12.519 1.00 84.75 202 LEU A CA 1
ATOM 1641 C C . LEU A 1 202 ? 6.866 -13.857 -13.454 1.00 84.75 202 LEU A C 1
ATOM 1643 O O . LEU A 1 202 ? 7.965 -14.110 -12.955 1.00 84.75 202 LEU A O 1
ATOM 1647 N N . PRO A 1 203 ? 6.684 -13.737 -14.777 1.00 86.12 203 PRO A N 1
ATOM 1648 C CA . PRO A 1 203 ? 7.800 -13.800 -15.710 1.00 86.12 203 PRO A CA 1
ATOM 1649 C C . PRO A 1 203 ? 8.705 -12.573 -15.548 1.00 86.12 203 PRO A C 1
ATOM 1651 O O . PRO A 1 203 ? 8.227 -11.455 -15.342 1.00 86.12 203 PRO A O 1
ATOM 1654 N N . LEU A 1 204 ? 10.016 -12.779 -15.649 1.00 83.25 204 LEU A N 1
ATOM 1655 C CA . LEU A 1 204 ? 11.025 -11.725 -15.638 1.00 83.25 204 LEU A CA 1
ATOM 1656 C C . LEU A 1 204 ? 11.368 -11.350 -17.081 1.00 83.25 204 LEU A C 1
ATOM 1658 O O . LEU A 1 204 ? 11.993 -12.127 -17.796 1.00 83.25 204 LEU A O 1
ATOM 1662 N N . GLY A 1 205 ? 10.965 -10.150 -17.502 1.00 80.94 205 GLY A N 1
ATOM 1663 C CA . GLY A 1 205 ? 11.417 -9.584 -18.774 1.00 80.94 205 GLY A CA 1
ATOM 1664 C C . GLY A 1 205 ? 12.901 -9.207 -18.734 1.00 80.94 205 GLY A C 1
ATOM 1665 O O . GLY A 1 205 ? 13.452 -8.967 -17.654 1.00 80.94 205 GLY A O 1
ATOM 1666 N N . ASP A 1 206 ? 13.523 -9.097 -19.908 1.00 83.31 206 ASP A N 1
ATOM 1667 C CA . ASP A 1 206 ? 14.975 -8.902 -20.052 1.00 83.31 206 ASP A CA 1
ATOM 1668 C C . ASP A 1 206 ? 15.497 -7.695 -19.256 1.00 83.31 206 ASP A C 1
ATOM 1670 O O . ASP A 1 206 ? 16.466 -7.814 -18.509 1.00 83.31 206 ASP A O 1
ATOM 1674 N N . ALA A 1 207 ? 14.771 -6.572 -19.276 1.00 82.38 207 ALA A N 1
ATOM 1675 C CA . ALA A 1 207 ? 15.144 -5.364 -18.535 1.00 82.38 207 ALA A CA 1
ATOM 1676 C C . ALA A 1 207 ? 15.257 -5.571 -17.008 1.00 82.38 207 ALA A C 1
ATOM 1678 O O . ALA A 1 207 ? 16.058 -4.917 -16.339 1.00 82.38 207 ALA A O 1
ATOM 1679 N N . VAL A 1 208 ? 14.438 -6.454 -16.423 1.00 85.56 208 VAL A N 1
ATOM 1680 C CA . VAL A 1 208 ? 14.521 -6.788 -14.989 1.00 85.56 208 VAL A CA 1
ATOM 1681 C C . VAL A 1 208 ? 15.595 -7.843 -14.760 1.00 85.56 208 VAL A C 1
ATOM 1683 O O . VAL A 1 208 ? 16.329 -7.766 -13.775 1.00 85.56 208 VAL A O 1
ATOM 1686 N N . TRP A 1 209 ? 15.691 -8.808 -15.673 1.00 84.94 209 TRP A N 1
ATOM 1687 C CA . TRP A 1 209 ? 16.654 -9.897 -15.615 1.00 84.94 209 TRP A CA 1
ATOM 1688 C C . TRP A 1 209 ? 18.103 -9.395 -15.597 1.00 84.94 209 TRP A C 1
ATOM 1690 O O . TRP A 1 209 ? 18.873 -9.775 -14.718 1.00 84.94 209 TRP A O 1
ATOM 1700 N N . GLU A 1 210 ? 18.451 -8.458 -16.478 1.00 84.19 210 GLU A N 1
ATOM 1701 C CA . GLU A 1 210 ? 19.782 -7.839 -16.520 1.00 84.19 210 GLU A CA 1
ATOM 1702 C C . GLU A 1 210 ? 20.138 -7.129 -15.207 1.00 84.19 210 GLU A C 1
ATOM 1704 O O . GLU A 1 210 ? 21.270 -7.188 -14.723 1.00 84.19 210 GLU A O 1
ATOM 1709 N N . LEU A 1 211 ? 19.158 -6.486 -14.565 1.00 83.50 211 LEU A N 1
ATOM 1710 C CA . LEU A 1 211 ? 19.376 -5.853 -13.266 1.00 83.50 211 LEU A CA 1
ATOM 1711 C C . LEU A 1 211 ? 19.569 -6.878 -12.145 1.00 83.50 211 LEU A C 1
ATOM 1713 O O . LEU A 1 211 ? 20.264 -6.567 -11.173 1.00 83.50 211 LEU A O 1
ATOM 1717 N N . LEU A 1 212 ? 18.983 -8.070 -12.275 1.00 83.88 212 LEU A N 1
ATOM 1718 C CA . LEU A 1 212 ? 19.093 -9.167 -11.315 1.00 83.88 212 LEU A CA 1
ATOM 1719 C C . LEU A 1 212 ? 20.392 -9.968 -11.455 1.00 83.88 212 LEU A C 1
ATOM 1721 O O . LEU A 1 212 ? 20.837 -10.501 -10.444 1.00 83.88 212 LEU A O 1
ATOM 1725 N N . ALA A 1 213 ? 21.024 -9.982 -12.632 1.00 72.44 213 ALA A N 1
ATOM 1726 C CA . ALA A 1 213 ? 22.154 -10.856 -12.966 1.00 72.44 213 ALA A CA 1
ATOM 1727 C C . ALA A 1 213 ? 23.316 -10.859 -11.947 1.00 72.44 213 ALA A C 1
ATOM 1729 O O . ALA A 1 213 ? 23.880 -11.915 -11.685 1.00 72.44 213 ALA A O 1
ATOM 1730 N N . ASP A 1 214 ? 23.623 -9.719 -11.313 1.00 70.62 214 ASP A N 1
ATOM 1731 C CA . ASP A 1 214 ? 24.742 -9.621 -10.351 1.00 70.62 214 ASP A CA 1
ATOM 1732 C C . ASP A 1 214 ? 24.326 -9.809 -8.877 1.00 70.62 214 ASP A C 1
ATOM 1734 O O . ASP A 1 214 ? 25.065 -9.409 -7.975 1.00 70.62 214 ASP A O 1
ATOM 1738 N N . HIS A 1 215 ? 23.117 -10.300 -8.585 1.00 72.19 215 HIS A N 1
ATOM 1739 C CA . HIS A 1 215 ? 22.685 -10.447 -7.192 1.00 72.19 215 HIS A CA 1
ATOM 1740 C C . HIS A 1 215 ? 23.228 -11.729 -6.568 1.00 72.19 215 HIS A C 1
ATOM 1742 O O . HIS A 1 215 ? 23.083 -12.823 -7.103 1.00 72.19 215 HIS A O 1
ATOM 1748 N N . THR A 1 216 ? 23.843 -11.562 -5.400 1.00 67.06 216 THR A N 1
ATOM 1749 C CA . THR A 1 216 ? 24.357 -12.647 -4.568 1.00 67.06 216 THR A CA 1
ATOM 1750 C C . THR A 1 216 ? 23.234 -13.336 -3.799 1.00 67.06 216 THR A C 1
ATOM 1752 O O . THR A 1 216 ? 22.113 -12.828 -3.712 1.00 67.06 216 THR A O 1
ATOM 1755 N N . ASP A 1 217 ? 23.556 -14.475 -3.193 1.00 86.56 217 ASP A N 1
ATOM 1756 C CA . ASP A 1 217 ? 22.619 -15.214 -2.356 1.00 86.56 217 ASP A CA 1
ATOM 1757 C C . ASP A 1 217 ? 22.072 -14.371 -1.181 1.00 86.56 217 ASP A C 1
ATOM 1759 O O . ASP A 1 217 ? 22.749 -13.477 -0.660 1.00 86.56 217 ASP A O 1
ATOM 1763 N N . GLY A 1 218 ? 20.827 -14.643 -0.781 1.00 91.19 218 GLY A N 1
ATOM 1764 C CA . GLY A 1 218 ? 20.099 -13.921 0.262 1.00 91.19 218 GLY A CA 1
ATOM 1765 C C . GLY A 1 218 ? 18.989 -12.993 -0.249 1.00 91.19 218 GLY A C 1
ATOM 1766 O O . GLY A 1 218 ? 18.491 -13.096 -1.371 1.00 91.19 218 GLY A O 1
ATOM 1767 N N . TYR A 1 219 ? 18.555 -12.065 0.607 1.00 92.94 219 TYR A N 1
ATOM 1768 C CA . TYR A 1 219 ? 17.593 -11.032 0.217 1.00 92.94 219 TYR A CA 1
ATOM 1769 C C . TYR A 1 219 ? 18.207 -10.079 -0.810 1.00 92.94 219 TYR A C 1
ATOM 1771 O O . TYR A 1 219 ? 19.335 -9.634 -0.631 1.00 92.94 219 TYR A O 1
ATOM 1779 N N . LEU A 1 220 ? 17.442 -9.657 -1.822 1.00 91.69 220 LEU A N 1
ATOM 1780 C CA . LEU A 1 220 ? 17.902 -8.621 -2.766 1.00 91.69 220 LEU A CA 1
ATOM 1781 C C . LEU A 1 220 ? 18.094 -7.265 -2.071 1.00 91.69 220 LEU A C 1
ATOM 1783 O O . LEU A 1 220 ? 18.899 -6.422 -2.476 1.00 91.69 220 LEU A O 1
ATOM 1787 N N . PHE A 1 221 ? 17.332 -7.042 -0.999 1.00 93.56 221 PHE A N 1
ATOM 1788 C CA . PHE A 1 221 ? 17.367 -5.816 -0.217 1.00 93.56 221 PHE A CA 1
ATOM 1789 C C . PHE A 1 221 ? 17.597 -6.113 1.268 1.00 93.56 221 PHE A C 1
ATOM 1791 O O . PHE A 1 221 ? 16.697 -5.885 2.087 1.00 93.56 221 PHE A O 1
ATOM 1798 N N . PRO A 1 222 ? 18.806 -6.577 1.644 1.00 92.94 222 PRO A N 1
ATOM 1799 C CA . PRO A 1 222 ? 19.117 -6.911 3.022 1.00 92.94 222 PRO A CA 1
ATOM 1800 C C . PRO A 1 222 ? 19.060 -5.667 3.897 1.00 92.94 222 PRO A C 1
ATOM 1802 O O . PRO A 1 222 ? 19.245 -4.527 3.437 1.00 92.94 222 PRO A O 1
ATOM 1805 N N . ASN A 1 223 ? 18.781 -5.909 5.167 1.00 93.06 223 ASN A N 1
ATOM 1806 C CA . ASN A 1 223 ? 18.689 -4.891 6.188 1.00 93.06 223 ASN A CA 1
ATOM 1807 C C . ASN A 1 223 ? 20.030 -4.714 6.910 1.00 93.06 223 ASN A C 1
ATOM 1809 O O . ASN A 1 223 ? 20.422 -5.565 7.693 1.00 93.06 223 ASN A O 1
ATOM 1813 N N . TRP A 1 224 ? 20.724 -3.594 6.706 1.00 89.38 224 TRP A N 1
ATOM 1814 C CA . TRP A 1 224 ? 22.022 -3.360 7.366 1.00 89.38 224 TRP A CA 1
ATOM 1815 C C . TRP A 1 224 ? 21.924 -2.785 8.781 1.00 89.38 224 TRP A C 1
ATOM 1817 O O . TRP A 1 224 ? 22.869 -2.883 9.548 1.00 89.38 224 TRP A O 1
ATOM 1827 N N . LYS A 1 225 ? 20.801 -2.159 9.141 1.00 90.94 225 LYS A N 1
ATOM 1828 C CA . LYS A 1 225 ? 20.567 -1.597 10.481 1.00 90.94 225 LYS A CA 1
ATOM 1829 C C . LYS A 1 225 ? 19.326 -2.231 11.067 1.00 90.94 225 LYS A C 1
ATOM 1831 O O . LYS A 1 225 ? 18.366 -2.399 10.329 1.00 90.94 225 LYS A O 1
ATOM 1836 N N . ALA A 1 226 ? 19.305 -2.522 12.365 1.00 91.12 226 ALA A N 1
ATOM 1837 C CA . ALA A 1 226 ? 18.130 -3.105 13.006 1.00 91.12 226 ALA A CA 1
ATOM 1838 C C . ALA A 1 226 ? 16.850 -2.329 12.653 1.00 91.12 226 ALA A C 1
ATOM 1840 O O . ALA A 1 226 ? 16.828 -1.095 12.605 1.00 91.12 226 ALA A O 1
ATOM 1841 N N . ASN A 1 227 ? 15.787 -3.068 12.364 1.00 91.69 227 ASN A N 1
ATOM 1842 C CA . ASN A 1 227 ? 14.471 -2.520 12.093 1.00 91.69 227 ASN A CA 1
ATOM 1843 C C . ASN A 1 227 ? 13.432 -3.212 12.981 1.00 91.69 227 ASN A C 1
ATOM 1845 O O . ASN A 1 227 ? 13.730 -4.150 13.708 1.00 91.69 227 ASN A O 1
ATOM 1849 N N . LYS A 1 228 ? 12.178 -2.759 12.926 1.00 88.00 228 LYS A N 1
ATOM 1850 C CA . LYS A 1 228 ? 11.113 -3.280 13.803 1.00 88.00 228 LYS A CA 1
ATOM 1851 C C . LYS A 1 228 ? 10.791 -4.778 13.638 1.00 88.00 228 LYS A C 1
ATOM 1853 O O . LYS A 1 228 ? 9.954 -5.278 14.376 1.00 88.00 228 LYS A O 1
ATOM 1858 N N . ARG A 1 229 ? 11.316 -5.440 12.602 1.00 85.06 229 ARG A N 1
ATOM 1859 C CA . ARG A 1 229 ? 11.092 -6.862 12.299 1.00 85.06 229 ARG A CA 1
ATOM 1860 C C . ARG A 1 229 ? 12.350 -7.704 12.456 1.00 85.06 229 ARG A C 1
ATOM 1862 O O . ARG A 1 229 ? 12.219 -8.872 12.791 1.00 85.06 229 ARG A O 1
ATOM 1869 N N . TYR A 1 230 ? 13.519 -7.132 12.180 1.00 90.56 230 TYR A N 1
ATOM 1870 C CA . TYR A 1 230 ? 14.769 -7.876 12.105 1.00 90.56 230 TYR A CA 1
ATOM 1871 C C . TYR A 1 230 ? 15.917 -7.119 12.782 1.00 90.56 230 TYR A C 1
ATOM 1873 O O . TYR A 1 230 ? 15.985 -5.887 12.651 1.00 90.56 230 TYR A O 1
ATOM 1881 N N . PRO A 1 231 ? 16.844 -7.831 13.447 1.00 92.44 231 PRO A N 1
ATOM 1882 C CA . PRO A 1 231 ? 18.131 -7.286 13.866 1.00 92.44 231 PRO A CA 1
ATOM 1883 C C . PRO A 1 231 ? 18.955 -6.707 12.702 1.00 92.44 231 PRO A C 1
ATOM 1885 O O . PRO A 1 231 ? 18.590 -6.783 11.524 1.00 92.44 231 PRO A O 1
ATOM 1888 N N . ALA A 1 232 ? 20.067 -6.049 13.035 1.00 91.56 232 ALA A N 1
ATOM 1889 C CA . ALA A 1 232 ? 20.997 -5.555 12.024 1.00 91.56 232 ALA A CA 1
ATOM 1890 C C . ALA A 1 232 ? 21.636 -6.736 11.282 1.00 91.56 232 ALA A C 1
ATOM 1892 O O . ALA A 1 232 ? 21.974 -7.731 11.908 1.00 91.56 232 ALA A O 1
ATOM 1893 N N . HIS A 1 233 ? 21.804 -6.612 9.965 1.00 90.06 233 HIS A N 1
ATOM 1894 C CA . HIS A 1 233 ? 22.336 -7.657 9.078 1.00 90.06 233 HIS A CA 1
ATOM 1895 C C . HIS A 1 233 ? 21.467 -8.916 8.953 1.00 90.06 233 HIS A C 1
ATOM 1897 O O . HIS A 1 233 ? 21.834 -9.841 8.236 1.00 90.06 233 HIS A O 1
ATOM 1903 N N . GLU A 1 234 ? 20.280 -8.917 9.555 1.00 90.00 234 GLU A N 1
ATOM 1904 C CA . GLU A 1 234 ? 19.317 -10.004 9.454 1.00 90.00 234 GLU A CA 1
ATOM 1905 C C . GLU A 1 234 ? 18.091 -9.584 8.645 1.00 90.00 234 GLU A C 1
ATOM 1907 O O . GLU A 1 234 ? 17.609 -8.448 8.718 1.00 90.00 234 GLU A O 1
ATOM 1912 N N . GLY A 1 235 ? 17.551 -10.530 7.879 1.00 92.50 235 GLY A N 1
ATOM 1913 C CA . GLY A 1 235 ? 16.321 -10.326 7.128 1.00 92.50 235 GLY A CA 1
ATOM 1914 C C . GLY A 1 235 ? 16.421 -9.218 6.076 1.00 92.50 235 GLY A C 1
ATOM 1915 O O . GLY A 1 235 ? 17.454 -8.991 5.440 1.00 92.50 235 GLY A O 1
ATOM 1916 N N . HIS A 1 236 ? 15.305 -8.523 5.877 1.00 93.81 236 HIS A N 1
ATOM 1917 C CA . HIS A 1 236 ? 15.136 -7.584 4.778 1.00 93.81 236 HIS A CA 1
ATOM 1918 C C . HIS A 1 236 ? 14.635 -6.213 5.241 1.00 93.81 236 HIS A C 1
ATOM 1920 O O . HIS A 1 236 ? 14.087 -6.049 6.338 1.00 93.81 236 HIS A O 1
ATOM 1926 N N . ILE A 1 237 ? 14.840 -5.188 4.410 1.00 94.88 237 ILE A N 1
ATOM 1927 C CA . ILE A 1 237 ? 14.351 -3.834 4.711 1.00 94.88 237 ILE A CA 1
ATOM 1928 C C . ILE A 1 237 ? 12.820 -3.799 4.793 1.00 94.88 237 ILE A C 1
ATOM 1930 O O . ILE A 1 237 ? 12.117 -4.690 4.326 1.00 94.88 237 ILE A O 1
ATOM 1934 N N . LEU A 1 238 ? 12.256 -2.730 5.352 1.00 93.44 238 LEU A N 1
ATOM 1935 C CA . LEU A 1 238 ? 10.804 -2.556 5.372 1.00 93.44 238 LEU A CA 1
ATOM 1936 C C . LEU A 1 238 ? 10.302 -2.009 4.028 1.00 93.44 238 LEU A C 1
ATOM 1938 O O . LEU A 1 238 ? 10.961 -1.186 3.394 1.00 93.44 238 LEU A O 1
ATOM 1942 N N . GLY A 1 239 ? 9.068 -2.348 3.642 1.00 92.25 239 GLY A N 1
ATOM 1943 C CA . GLY A 1 239 ? 8.429 -1.754 2.455 1.00 92.25 239 GLY A CA 1
ATOM 1944 C C . GLY A 1 239 ? 8.329 -0.223 2.518 1.00 92.25 239 GLY A C 1
ATOM 1945 O O . GLY A 1 239 ? 8.389 0.452 1.492 1.00 92.25 239 GLY A O 1
ATOM 1946 N N . ARG A 1 240 ? 8.267 0.354 3.728 1.00 91.81 240 ARG A N 1
ATOM 1947 C CA . ARG A 1 240 ? 8.369 1.809 3.919 1.00 91.81 240 ARG A CA 1
ATOM 1948 C C . ARG A 1 240 ? 9.726 2.346 3.454 1.00 91.81 240 ARG A C 1
ATOM 1950 O O . ARG A 1 240 ? 9.757 3.360 2.772 1.00 91.81 240 ARG A O 1
ATOM 1957 N N . SER A 1 241 ? 10.817 1.638 3.747 1.00 94.56 241 SER A N 1
ATOM 1958 C CA . SER A 1 241 ? 12.164 2.002 3.303 1.00 94.56 241 SER A CA 1
ATOM 1959 C C . SER A 1 241 ? 12.282 1.972 1.778 1.00 94.56 241 SER A C 1
ATOM 1961 O O . SER A 1 241 ? 12.851 2.898 1.211 1.00 94.56 241 SER A O 1
ATOM 1963 N N . VAL A 1 242 ? 11.689 0.972 1.109 1.00 95.56 242 VAL A N 1
ATOM 1964 C CA . VAL A 1 242 ? 11.587 0.935 -0.366 1.00 95.56 242 VAL A CA 1
ATOM 1965 C C . VAL A 1 242 ? 10.843 2.170 -0.880 1.00 95.56 242 VAL A C 1
ATOM 1967 O O . VAL A 1 242 ? 11.350 2.888 -1.739 1.00 95.56 242 VAL A O 1
ATOM 1970 N N . SER A 1 243 ? 9.673 2.467 -0.305 1.00 95.12 243 SER A N 1
ATOM 1971 C CA . SER A 1 243 ? 8.884 3.652 -0.659 1.00 95.12 243 SER A CA 1
ATOM 1972 C C . SER A 1 243 ? 9.679 4.951 -0.480 1.00 95.12 243 SER A C 1
ATOM 1974 O O . SER A 1 243 ? 9.645 5.815 -1.350 1.00 95.12 243 SER A O 1
ATOM 1976 N N . ASP A 1 244 ? 10.409 5.108 0.623 1.00 94.50 244 ASP A N 1
ATOM 1977 C CA . ASP A 1 244 ? 11.183 6.322 0.891 1.00 94.50 244 ASP A CA 1
ATOM 1978 C C . ASP A 1 244 ? 12.390 6.453 -0.057 1.00 94.50 244 ASP A C 1
ATOM 1980 O O . ASP A 1 244 ? 12.708 7.556 -0.500 1.00 94.50 244 ASP A O 1
ATOM 1984 N N . VAL A 1 245 ? 13.049 5.341 -0.408 1.00 94.88 245 VAL A N 1
ATOM 1985 C CA . VAL A 1 245 ? 14.146 5.318 -1.393 1.00 94.88 245 VAL A CA 1
ATOM 1986 C C . VAL A 1 245 ? 13.648 5.748 -2.774 1.00 94.88 245 VAL A C 1
ATOM 1988 O O . VAL A 1 245 ? 14.239 6.650 -3.371 1.00 94.88 245 VAL A O 1
ATOM 1991 N N . ILE A 1 246 ? 12.542 5.165 -3.250 1.00 95.44 246 ILE A N 1
ATOM 1992 C CA . ILE A 1 246 ? 11.929 5.532 -4.535 1.00 95.44 246 ILE A CA 1
ATOM 1993 C C . ILE A 1 246 ? 11.454 6.990 -4.501 1.00 95.44 246 ILE A C 1
ATOM 1995 O O . ILE A 1 246 ? 11.726 7.741 -5.431 1.00 95.44 246 ILE A O 1
ATOM 1999 N N . GLY A 1 247 ? 10.813 7.430 -3.414 1.00 94.56 247 GLY A N 1
ATOM 2000 C CA . GLY A 1 247 ? 10.341 8.811 -3.276 1.00 94.56 247 GLY A CA 1
ATOM 2001 C C . GLY A 1 247 ? 11.475 9.839 -3.330 1.00 94.56 247 GLY A C 1
ATOM 2002 O O . GLY A 1 247 ? 11.350 10.870 -3.989 1.00 94.56 247 GLY A O 1
ATOM 2003 N N . ARG A 1 248 ? 12.627 9.547 -2.708 1.00 94.06 248 ARG A N 1
ATOM 2004 C CA . ARG A 1 248 ? 13.826 10.392 -2.840 1.00 94.06 248 ARG A CA 1
ATOM 2005 C C . ARG A 1 248 ? 14.364 10.412 -4.271 1.00 94.06 248 ARG A C 1
ATOM 2007 O O . ARG A 1 248 ? 14.830 11.459 -4.709 1.00 94.06 248 ARG A O 1
ATOM 2014 N N . ALA A 1 249 ? 14.314 9.288 -4.985 1.00 94.06 249 ALA A N 1
ATOM 2015 C CA . ALA A 1 249 ? 14.713 9.228 -6.390 1.00 94.06 249 ALA A CA 1
ATOM 2016 C C . ALA A 1 249 ? 13.774 10.046 -7.289 1.00 94.06 249 ALA A C 1
ATOM 2018 O O . ALA A 1 249 ? 14.261 10.850 -8.073 1.00 94.06 249 ALA A O 1
ATOM 2019 N N . MET A 1 250 ? 12.455 9.950 -7.087 1.00 95.00 250 MET A N 1
ATOM 2020 C CA . MET A 1 250 ? 11.464 10.785 -7.780 1.00 95.00 250 MET A CA 1
ATOM 2021 C C . MET A 1 250 ? 11.740 12.277 -7.572 1.00 95.00 250 MET A C 1
ATOM 2023 O O . MET A 1 250 ? 11.777 13.033 -8.539 1.00 95.00 250 MET A O 1
ATOM 2027 N N . LYS A 1 251 ? 12.037 12.691 -6.331 1.00 93.06 251 LYS A N 1
ATOM 2028 C CA . LYS A 1 251 ? 12.398 14.084 -6.031 1.00 93.06 251 LYS A CA 1
ATOM 2029 C C . LYS A 1 251 ? 13.655 14.534 -6.785 1.00 93.06 251 LYS A C 1
ATOM 2031 O O . LYS A 1 251 ? 13.664 15.635 -7.321 1.00 93.06 251 LYS A O 1
ATOM 2036 N N . ARG A 1 252 ? 14.700 13.698 -6.845 1.00 92.38 252 ARG A N 1
ATOM 2037 C CA . ARG A 1 252 ? 15.924 14.003 -7.614 1.00 92.38 252 ARG A CA 1
ATOM 2038 C C . ARG A 1 252 ? 15.667 14.083 -9.119 1.00 92.38 252 ARG A C 1
ATOM 2040 O O . ARG A 1 252 ? 16.272 14.913 -9.777 1.00 92.38 252 ARG A O 1
ATOM 2047 N N . ALA A 1 253 ? 14.770 13.252 -9.643 1.00 92.25 253 ALA A N 1
ATOM 2048 C CA . ALA A 1 253 ? 14.379 13.248 -11.052 1.00 92.25 253 ALA A CA 1
ATOM 2049 C C . ALA A 1 253 ? 13.444 14.415 -11.441 1.00 92.25 253 ALA A C 1
ATOM 2051 O O . ALA A 1 253 ? 13.006 14.492 -12.587 1.00 92.25 253 ALA A O 1
ATOM 2052 N N . GLY A 1 254 ? 13.095 15.304 -10.500 1.00 92.81 254 GLY A N 1
ATOM 2053 C CA . GLY A 1 254 ? 12.153 16.402 -10.739 1.00 92.81 254 GLY A CA 1
ATOM 2054 C C . GLY A 1 254 ? 10.698 15.947 -10.907 1.00 92.81 254 GLY A C 1
ATOM 2055 O O . GLY A 1 254 ? 9.877 16.691 -11.436 1.00 92.81 254 GLY A O 1
ATOM 2056 N N . ILE A 1 255 ? 10.360 14.730 -10.471 1.00 92.81 255 ILE A N 1
ATOM 2057 C CA . ILE A 1 255 ? 9.006 14.178 -10.559 1.00 92.81 255 ILE A CA 1
ATOM 2058 C C . ILE A 1 255 ? 8.230 14.627 -9.318 1.00 92.81 255 ILE A C 1
ATOM 2060 O O . ILE A 1 255 ? 8.420 14.107 -8.213 1.00 92.81 255 ILE A O 1
ATOM 2064 N N . VAL A 1 256 ? 7.363 15.623 -9.497 1.00 86.88 256 VAL A N 1
ATOM 2065 C CA . VAL A 1 256 ? 6.534 16.218 -8.437 1.00 86.88 256 VAL A CA 1
ATOM 2066 C C . VAL A 1 256 ? 5.130 15.611 -8.418 1.00 86.88 256 VAL A C 1
ATOM 2068 O O . VAL A 1 256 ? 4.655 15.098 -9.421 1.00 86.88 256 VAL A O 1
ATOM 2071 N N . ASN A 1 257 ? 4.443 15.662 -7.274 1.00 84.31 257 ASN A N 1
ATOM 2072 C CA . ASN A 1 257 ? 3.057 15.187 -7.088 1.00 84.31 257 ASN A CA 1
ATOM 2073 C C . ASN A 1 257 ? 2.793 13.681 -7.297 1.00 84.31 257 ASN A C 1
ATOM 2075 O O . ASN A 1 257 ? 1.661 13.235 -7.090 1.00 84.31 257 ASN A O 1
ATOM 2079 N N . HIS A 1 258 ? 3.817 12.884 -7.598 1.00 88.25 258 HIS A N 1
ATOM 2080 C CA . HIS A 1 258 ? 3.723 11.428 -7.650 1.00 88.25 258 HIS A CA 1
ATOM 2081 C C . HIS A 1 258 ? 4.209 10.773 -6.360 1.00 88.25 258 HIS A C 1
ATOM 2083 O O . HIS A 1 258 ? 5.017 11.303 -5.595 1.00 88.25 258 HIS A O 1
ATOM 2089 N N . ARG A 1 259 ? 3.683 9.580 -6.107 1.00 88.94 259 ARG A N 1
ATOM 2090 C CA . ARG A 1 259 ? 4.089 8.697 -5.017 1.00 88.94 259 ARG A CA 1
ATOM 2091 C C . ARG A 1 259 ? 4.644 7.410 -5.620 1.00 88.94 259 ARG A C 1
ATOM 2093 O O . ARG A 1 259 ? 4.210 7.031 -6.700 1.00 88.94 259 ARG A O 1
ATOM 2100 N N . PRO A 1 260 ? 5.509 6.667 -4.910 1.00 88.94 260 PRO A N 1
ATOM 2101 C CA . PRO A 1 260 ? 6.041 5.390 -5.393 1.00 88.94 260 PRO A CA 1
ATOM 2102 C C . PRO A 1 260 ? 4.966 4.443 -5.938 1.00 88.94 260 PRO A C 1
ATOM 2104 O O . PRO A 1 260 ? 5.145 3.875 -7.005 1.00 88.94 260 PRO A O 1
ATOM 2107 N N . HIS A 1 261 ? 3.809 4.369 -5.270 1.00 86.81 261 HIS A N 1
ATOM 2108 C CA . HIS A 1 261 ? 2.668 3.555 -5.702 1.00 86.81 261 HIS A CA 1
ATOM 2109 C C . HIS A 1 261 ? 2.131 3.914 -7.104 1.00 86.81 261 HIS A C 1
ATOM 2111 O O . HIS A 1 261 ? 1.495 3.083 -7.748 1.00 86.81 261 HIS A O 1
ATOM 2117 N N . ASP A 1 262 ? 2.363 5.130 -7.596 1.00 88.50 262 ASP A N 1
ATOM 2118 C CA . ASP A 1 262 ? 1.929 5.549 -8.927 1.00 88.50 262 ASP A CA 1
ATOM 2119 C C . ASP A 1 262 ? 2.753 4.860 -10.046 1.00 88.50 262 ASP A C 1
ATOM 2121 O O . ASP A 1 262 ? 2.292 4.804 -11.183 1.00 88.50 262 ASP A O 1
ATOM 2125 N N . LEU A 1 263 ? 3.899 4.226 -9.734 1.00 89.44 263 LEU A N 1
ATOM 2126 C CA . LEU A 1 263 ? 4.613 3.335 -10.670 1.00 89.44 263 LEU A CA 1
ATOM 2127 C C . LEU A 1 263 ? 3.778 2.099 -11.019 1.00 89.44 263 LEU A C 1
ATOM 2129 O O . LEU A 1 263 ? 3.735 1.691 -12.172 1.00 89.44 263 LEU A O 1
ATOM 2133 N N . ARG A 1 264 ? 3.051 1.544 -10.041 1.00 86.19 264 ARG A N 1
ATOM 2134 C CA . ARG A 1 264 ? 2.113 0.437 -10.282 1.00 86.19 264 ARG A CA 1
ATOM 2135 C C . ARG A 1 264 ? 0.954 0.871 -11.182 1.00 86.19 264 ARG A C 1
ATOM 2137 O O . ARG A 1 264 ? 0.476 0.100 -12.007 1.00 86.19 264 ARG A O 1
ATOM 2144 N N . ALA A 1 265 ? 0.485 2.106 -11.000 1.00 83.31 265 ALA A N 1
ATOM 2145 C CA . ALA A 1 265 ? -0.550 2.681 -11.851 1.00 83.31 265 ALA A CA 1
ATOM 2146 C C . ALA A 1 265 ? -0.055 2.822 -13.297 1.00 83.31 265 ALA A C 1
ATOM 2148 O O . ALA A 1 265 ? -0.811 2.529 -14.222 1.00 83.31 265 ALA A O 1
ATOM 2149 N N . ALA A 1 266 ? 1.211 3.213 -13.479 1.00 88.50 266 ALA A N 1
ATOM 2150 C CA . ALA A 1 266 ? 1.853 3.245 -14.787 1.00 88.50 266 ALA A CA 1
ATOM 2151 C C . ALA A 1 266 ? 1.878 1.850 -15.425 1.00 88.50 266 ALA A C 1
ATOM 2153 O O . ALA A 1 266 ? 1.420 1.714 -16.549 1.00 88.50 266 ALA A O 1
ATOM 2154 N N . THR A 1 267 ? 2.259 0.794 -14.692 1.00 87.50 267 THR A N 1
ATOM 2155 C CA . THR A 1 267 ? 2.227 -0.587 -15.214 1.00 87.50 267 THR A CA 1
ATOM 2156 C C . THR A 1 267 ? 0.860 -0.971 -15.775 1.00 87.50 267 THR A C 1
ATOM 2158 O O . THR A 1 267 ? 0.759 -1.478 -16.889 1.00 87.50 267 THR A O 1
ATOM 2161 N N . ALA A 1 268 ? -0.204 -0.726 -15.007 1.00 84.38 268 ALA A N 1
ATOM 2162 C CA . ALA A 1 268 ? -1.563 -1.052 -15.426 1.00 84.38 268 ALA A CA 1
ATOM 2163 C C . ALA A 1 268 ? -1.996 -0.235 -16.655 1.00 84.38 268 ALA A C 1
ATOM 2165 O O . ALA A 1 268 ? -2.643 -0.769 -17.554 1.00 84.38 268 ALA A O 1
ATOM 2166 N N . THR A 1 269 ? -1.609 1.043 -16.695 1.00 84.12 269 THR A N 1
ATOM 2167 C CA . THR A 1 269 ? -1.907 1.948 -17.811 1.00 84.12 269 THR A CA 1
ATOM 2168 C C . THR A 1 269 ? -1.188 1.500 -19.083 1.00 84.12 269 THR A C 1
ATOM 2170 O O . THR A 1 269 ? -1.824 1.390 -20.124 1.00 84.12 269 THR A O 1
ATOM 2173 N N . GLU A 1 270 ? 0.104 1.177 -19.005 1.00 87.62 270 GLU A N 1
ATOM 2174 C CA . GLU A 1 270 ? 0.895 0.749 -20.164 1.00 87.62 270 GLU A CA 1
ATOM 2175 C C . GLU A 1 270 ? 0.464 -0.624 -20.691 1.00 87.62 270 GLU A C 1
ATOM 2177 O O . GLU A 1 270 ? 0.365 -0.811 -21.899 1.00 87.62 270 GLU A O 1
ATOM 2182 N N . GLN A 1 271 ? 0.099 -1.572 -19.817 1.00 84.88 271 GLN A N 1
ATOM 2183 C CA . GLN A 1 271 ? -0.487 -2.839 -20.276 1.00 84.88 271 GLN A CA 1
ATOM 2184 C C . GLN A 1 271 ? -1.827 -2.618 -20.986 1.00 84.88 271 GLN A C 1
ATOM 2186 O O . GLN A 1 271 ? -2.069 -3.208 -22.036 1.00 84.88 271 GLN A O 1
ATOM 2191 N N . SER A 1 272 ? -2.680 -1.737 -20.454 1.00 83.38 272 SER A N 1
ATOM 2192 C CA . SER A 1 272 ? -3.928 -1.362 -21.127 1.00 83.38 272 SER A CA 1
ATOM 2193 C C . SER A 1 272 ? -3.660 -0.719 -22.490 1.00 83.38 272 SER A C 1
ATOM 2195 O O . SER A 1 272 ? -4.343 -1.044 -23.457 1.00 83.38 272 SER A O 1
ATOM 2197 N N . ARG A 1 273 ? -2.649 0.157 -22.584 1.00 81.88 273 ARG A N 1
ATOM 2198 C CA . ARG A 1 273 ? -2.202 0.784 -23.840 1.00 81.88 273 ARG A CA 1
ATOM 2199 C C . ARG A 1 273 ? -1.702 -0.216 -24.866 1.00 81.88 273 ARG A C 1
ATOM 2201 O O . ARG A 1 273 ? -2.006 -0.067 -26.042 1.00 81.88 273 ARG A O 1
ATOM 2208 N N . ALA A 1 274 ? -1.026 -1.263 -24.412 1.00 82.81 274 ALA A N 1
ATOM 2209 C CA . ALA A 1 274 ? -0.598 -2.378 -25.246 1.00 82.81 274 ALA A CA 1
ATOM 2210 C C . ALA A 1 274 ? -1.745 -3.336 -25.643 1.00 82.81 274 ALA A C 1
ATOM 2212 O O . ALA A 1 274 ? -1.486 -4.372 -26.250 1.00 82.81 274 ALA A O 1
ATOM 2213 N N . GLY A 1 275 ? -3.003 -3.034 -25.295 1.00 78.31 275 GLY A N 1
ATOM 2214 C CA . GLY A 1 275 ? -4.165 -3.857 -25.645 1.00 78.31 275 GLY A CA 1
ATOM 2215 C C . GLY A 1 275 ? -4.345 -5.103 -24.773 1.00 78.31 275 GLY A C 1
ATOM 2216 O O . GLY A 1 275 ? -5.133 -5.987 -25.110 1.00 78.31 275 GLY A O 1
ATOM 2217 N N . VAL A 1 276 ? -3.641 -5.200 -23.640 1.00 80.88 276 VAL A N 1
ATOM 2218 C CA . VAL A 1 276 ? -3.815 -6.309 -22.696 1.00 80.88 276 VAL A CA 1
ATOM 2219 C C . VAL A 1 276 ? -5.204 -6.220 -22.069 1.00 80.88 276 VAL A C 1
ATOM 2221 O O . VAL A 1 276 ? -5.605 -5.176 -21.553 1.00 80.88 276 VAL A O 1
ATOM 2224 N N . SER A 1 277 ? -5.944 -7.333 -22.077 1.00 81.00 277 SER A N 1
ATOM 2225 C CA . SER A 1 277 ? -7.302 -7.358 -21.528 1.00 81.00 277 SER A CA 1
ATOM 2226 C C . SER A 1 277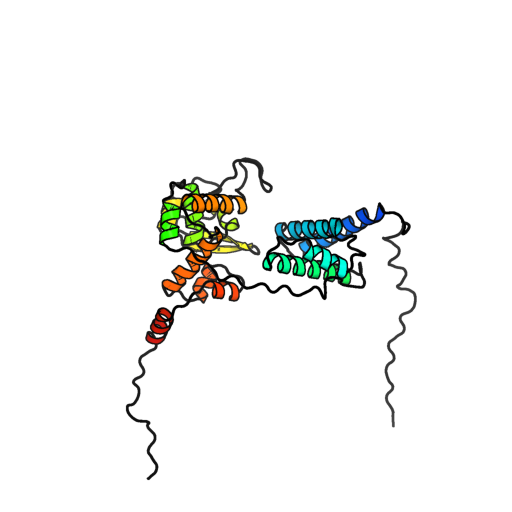 ? -7.335 -6.922 -20.058 1.00 81.00 277 SER A C 1
ATOM 2228 O O . SER A 1 277 ? -6.462 -7.275 -19.260 1.00 81.00 277 SER A O 1
ATOM 2230 N N . ALA A 1 278 ? -8.392 -6.205 -19.668 1.00 75.56 278 ALA A N 1
ATOM 2231 C CA . ALA A 1 278 ? -8.588 -5.728 -18.297 1.00 75.56 278 ALA A CA 1
ATOM 2232 C C . ALA A 1 278 ? -8.488 -6.851 -17.246 1.00 75.56 278 ALA A C 1
ATOM 2234 O O . ALA A 1 278 ? -7.982 -6.633 -16.144 1.00 75.56 278 ALA A O 1
ATOM 2235 N N . PHE A 1 279 ? -8.935 -8.061 -17.601 1.00 71.56 279 PHE A N 1
ATOM 2236 C CA . PHE A 1 279 ? -8.813 -9.246 -16.757 1.00 71.56 279 PHE A CA 1
ATOM 2237 C C . PHE A 1 279 ? -7.348 -9.638 -16.539 1.00 71.56 279 PHE A C 1
ATOM 2239 O O . PHE A 1 279 ? -6.929 -9.829 -15.398 1.00 71.56 279 PHE A O 1
ATOM 2246 N N . VAL A 1 280 ? -6.544 -9.699 -17.603 1.00 74.81 280 VAL A N 1
ATOM 2247 C CA . VAL A 1 280 ? -5.110 -10.013 -17.502 1.00 74.81 280 VAL A CA 1
ATOM 2248 C C . VAL A 1 280 ? -4.369 -8.917 -16.734 1.00 74.81 280 VAL A C 1
ATOM 2250 O O . VAL A 1 280 ? -3.602 -9.230 -15.823 1.00 74.81 280 VAL A O 1
ATOM 2253 N N . VAL A 1 281 ? -4.671 -7.637 -16.988 1.00 79.56 281 VAL A N 1
ATOM 2254 C CA . VAL A 1 281 ? -4.123 -6.518 -16.201 1.00 79.56 281 VAL A CA 1
ATOM 2255 C C . VAL A 1 281 ? -4.485 -6.663 -14.721 1.00 79.56 281 VAL A C 1
ATOM 2257 O O . VAL A 1 281 ? -3.629 -6.489 -13.857 1.00 79.56 281 VAL A O 1
ATOM 2260 N N . GLN A 1 282 ? -5.726 -7.031 -14.389 1.00 76.12 282 GLN A N 1
ATOM 2261 C CA . GLN A 1 282 ? -6.140 -7.270 -13.005 1.00 76.12 282 GLN A CA 1
ATOM 2262 C C . GLN A 1 282 ? -5.353 -8.412 -12.348 1.00 76.12 282 GLN A C 1
ATOM 2264 O O . GLN A 1 282 ? -4.945 -8.266 -11.190 1.00 76.12 282 GLN A O 1
ATOM 2269 N N . GLN A 1 283 ? -5.141 -9.525 -13.058 1.00 73.81 283 GLN A N 1
ATOM 2270 C CA . GLN A 1 283 ? -4.359 -10.657 -12.551 1.00 73.81 283 GLN A CA 1
ATOM 2271 C C . GLN A 1 283 ? -2.901 -10.249 -12.307 1.00 73.81 283 GLN A C 1
ATOM 2273 O O . GLN A 1 283 ? -2.390 -10.449 -11.201 1.00 73.81 283 GLN A O 1
ATOM 2278 N N . ASN A 1 284 ? -2.278 -9.570 -13.275 1.00 75.75 284 ASN A N 1
ATOM 2279 C CA . ASN A 1 284 ? -0.916 -9.043 -13.167 1.00 75.75 284 ASN A CA 1
ATOM 2280 C C . ASN A 1 284 ? -0.789 -8.038 -12.015 1.00 75.75 284 ASN A C 1
ATOM 2282 O O . ASN A 1 284 ? 0.171 -8.060 -11.248 1.00 75.75 284 ASN A O 1
ATOM 2286 N N . MET A 1 285 ? -1.794 -7.176 -11.833 1.00 76.81 285 MET A N 1
ATOM 2287 C CA . MET A 1 285 ? -1.844 -6.195 -10.748 1.00 76.81 285 MET A CA 1
ATOM 2288 C C . MET A 1 285 ? -2.340 -6.777 -9.423 1.00 76.81 285 MET A C 1
ATOM 2290 O O . MET A 1 285 ? -2.398 -6.048 -8.429 1.00 76.81 285 MET A O 1
ATOM 2294 N N . ARG A 1 286 ? -2.633 -8.078 -9.339 1.00 70.00 286 ARG A N 1
ATOM 2295 C CA . ARG A 1 286 ? -2.913 -8.791 -8.080 1.00 70.00 286 ARG A CA 1
ATOM 2296 C C . ARG A 1 286 ? -3.945 -8.066 -7.210 1.00 70.00 286 ARG A C 1
ATOM 2298 O O . ARG A 1 286 ? -3.774 -7.931 -5.990 1.00 70.00 286 ARG A O 1
ATOM 2305 N N . HIS A 1 287 ? -4.964 -7.511 -7.853 1.00 67.44 287 HIS A N 1
ATOM 2306 C CA . HIS A 1 287 ? -6.023 -6.750 -7.210 1.00 67.44 287 HIS A CA 1
ATOM 2307 C C . HIS A 1 287 ? -7.125 -7.701 -6.732 1.00 67.44 287 HIS A C 1
ATOM 2309 O O . HIS A 1 287 ? -7.773 -8.359 -7.542 1.00 67.44 287 HIS A O 1
ATOM 2315 N N . GLU A 1 288 ? -7.359 -7.752 -5.413 1.00 48.62 288 GLU A N 1
ATOM 2316 C CA . GLU A 1 288 ? -8.416 -8.585 -4.802 1.00 48.62 288 GLU A CA 1
ATOM 2317 C C . GLU A 1 288 ? -9.829 -8.185 -5.271 1.00 48.62 288 GLU A C 1
ATOM 2319 O O . GLU A 1 288 ? -10.754 -8.983 -5.167 1.00 48.62 288 GLU A O 1
AT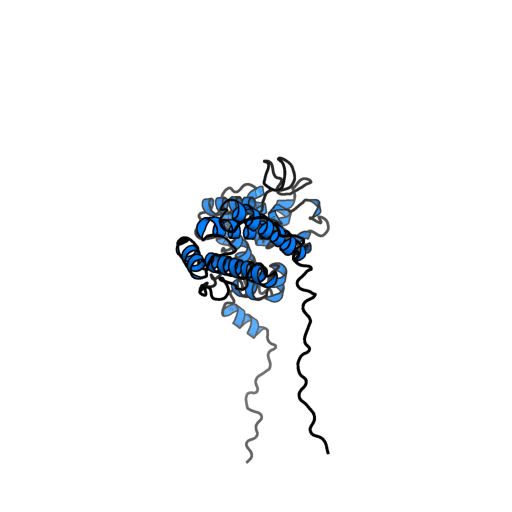OM 2324 N N . ARG A 1 289 ? -10.010 -6.964 -5.797 1.00 48.72 289 ARG A N 1
ATOM 2325 C CA . ARG A 1 289 ? -11.291 -6.457 -6.313 1.00 48.72 289 ARG A CA 1
ATOM 2326 C C . ARG A 1 289 ? -11.124 -5.811 -7.686 1.00 48.72 289 ARG A C 1
ATOM 2328 O O . ARG A 1 289 ? -10.258 -4.949 -7.848 1.00 48.72 289 ARG A O 1
ATOM 2335 N N . ALA A 1 290 ? -12.002 -6.158 -8.628 1.00 46.88 290 ALA A N 1
ATOM 2336 C CA . ALA A 1 290 ? -12.021 -5.597 -9.984 1.00 46.88 290 ALA A CA 1
ATOM 2337 C C . ALA A 1 290 ? -12.126 -4.058 -9.987 1.00 46.88 290 ALA A C 1
ATOM 2339 O O . ALA A 1 290 ? -11.434 -3.393 -10.758 1.00 46.88 290 ALA A O 1
ATOM 2340 N N . ASP A 1 291 ? -12.866 -3.488 -9.028 1.00 43.62 291 ASP A N 1
ATOM 2341 C CA . ASP A 1 291 ? -13.012 -2.039 -8.817 1.00 43.62 291 ASP A CA 1
ATOM 2342 C C . ASP A 1 291 ? -11.685 -1.286 -8.660 1.00 43.62 291 ASP A C 1
ATOM 2344 O O . ASP A 1 291 ? -11.596 -0.102 -8.986 1.00 43.62 291 ASP A O 1
ATOM 2348 N N . THR A 1 292 ? -10.648 -1.948 -8.135 1.00 52.56 292 THR A N 1
ATOM 2349 C CA . THR A 1 292 ? -9.330 -1.318 -7.994 1.00 52.56 292 THR A CA 1
ATOM 2350 C C . THR A 1 292 ? -8.585 -1.249 -9.321 1.00 52.56 292 THR A C 1
ATOM 2352 O O . THR A 1 292 ? -7.874 -0.278 -9.533 1.00 52.56 292 THR A O 1
ATOM 2355 N N . THR A 1 293 ? -8.806 -2.189 -10.247 1.00 50.41 293 THR A N 1
ATOM 2356 C CA . THR A 1 293 ? -8.242 -2.15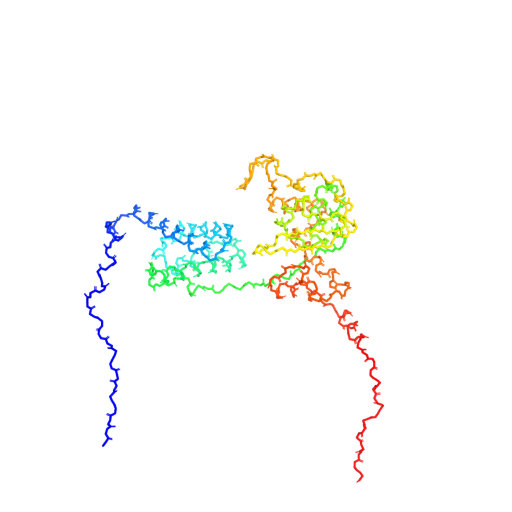5 -11.608 1.00 50.41 293 THR A CA 1
ATOM 2357 C C . THR A 1 293 ? -8.976 -1.152 -12.496 1.00 50.41 293 THR A C 1
ATOM 2359 O O . THR A 1 293 ? -8.326 -0.416 -13.230 1.00 50.41 293 THR A O 1
ATOM 2362 N N . ALA A 1 294 ? -10.301 -1.030 -12.361 1.00 53.50 294 ALA A N 1
ATOM 2363 C CA . ALA A 1 294 ? -11.101 -0.054 -13.110 1.00 53.50 294 ALA A CA 1
ATOM 2364 C C . ALA A 1 294 ? -10.649 1.405 -12.889 1.00 53.50 294 ALA A C 1
ATOM 2366 O O . ALA A 1 294 ? -10.774 2.237 -13.777 1.00 53.50 294 ALA A O 1
ATOM 2367 N N . GLY A 1 295 ? -10.075 1.722 -11.720 1.00 53.88 295 GLY A N 1
ATOM 2368 C CA . GLY A 1 295 ? -9.494 3.042 -11.447 1.00 53.88 295 GLY A CA 1
ATOM 2369 C C . GLY A 1 295 ? -8.150 3.322 -12.138 1.00 53.88 295 GLY A C 1
ATOM 2370 O O . GLY A 1 295 ? -7.714 4.474 -12.132 1.00 53.88 295 GLY A O 1
ATOM 2371 N N . TYR A 1 296 ? -7.495 2.294 -12.693 1.00 49.50 296 TYR A N 1
ATOM 2372 C CA . TYR A 1 296 ? -6.200 2.383 -13.382 1.00 49.50 296 TYR A CA 1
ATOM 2373 C C . TYR A 1 296 ? -6.293 2.199 -14.899 1.00 49.50 296 TYR A C 1
ATOM 2375 O O . TYR A 1 296 ? -5.376 2.606 -15.604 1.00 49.50 296 TYR A O 1
ATOM 2383 N N . ILE A 1 297 ? -7.371 1.598 -15.402 1.00 58.19 297 ILE A N 1
ATOM 2384 C CA . ILE A 1 297 ? -7.596 1.437 -16.837 1.00 58.19 297 ILE A CA 1
ATOM 2385 C C . ILE A 1 297 ? -8.203 2.740 -17.358 1.00 58.19 297 ILE A C 1
ATOM 2387 O O . ILE A 1 297 ? -9.397 2.997 -17.213 1.00 58.19 297 ILE A O 1
ATOM 2391 N N . LEU A 1 298 ? -7.360 3.587 -17.938 1.00 56.81 298 LEU A N 1
ATOM 2392 C CA . LEU A 1 298 ? -7.801 4.732 -18.723 1.00 56.81 298 LEU A CA 1
ATOM 2393 C C . LEU A 1 298 ? -8.019 4.23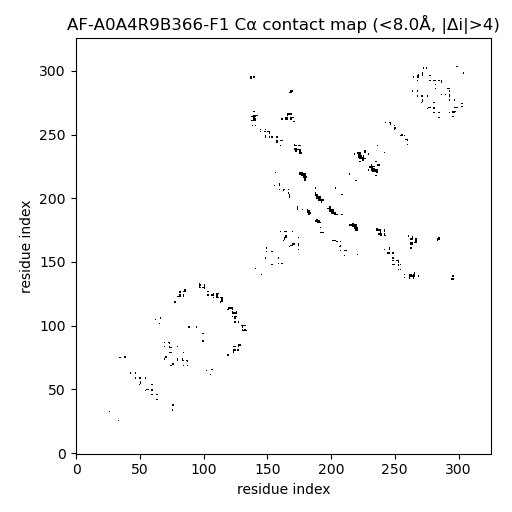2 -20.154 1.00 56.81 298 LEU A C 1
ATOM 2395 O O . LEU A 1 298 ? -7.073 4.205 -20.932 1.00 56.81 298 LEU A O 1
ATOM 2399 N N . VAL A 1 299 ? -9.236 3.777 -20.466 1.00 57.25 299 VAL A N 1
ATOM 2400 C CA . VAL A 1 299 ? -9.598 3.445 -21.851 1.00 57.25 299 VAL A CA 1
ATOM 2401 C C . VAL A 1 299 ? -9.808 4.752 -22.606 1.00 57.25 299 VAL A C 1
ATOM 2403 O O . VAL A 1 299 ? -10.642 5.566 -22.200 1.00 57.25 299 VAL A O 1
ATOM 2406 N N . ASP A 1 300 ? -9.056 4.971 -23.678 1.00 60.62 300 ASP A N 1
ATOM 2407 C CA . ASP A 1 300 ? -9.281 6.102 -24.578 1.00 60.62 300 ASP A CA 1
ATOM 2408 C C . ASP A 1 300 ? -10.216 5.729 -25.748 1.00 60.62 300 ASP A C 1
ATOM 2410 O O . ASP A 1 300 ? -10.553 4.565 -25.985 1.00 60.62 300 ASP A O 1
ATOM 2414 N N . MET A 1 301 ? -10.706 6.746 -26.465 1.00 57.34 301 MET A N 1
ATOM 2415 C CA . MET A 1 301 ? -11.632 6.556 -27.592 1.00 57.34 301 MET A CA 1
ATOM 2416 C C . MET A 1 301 ? -11.018 5.749 -28.739 1.00 57.34 301 MET A C 1
ATOM 2418 O O . MET A 1 301 ? -11.741 5.078 -29.476 1.00 57.34 301 MET A O 1
ATOM 2422 N N . GLU A 1 302 ? -9.699 5.807 -28.893 1.00 64.06 302 GLU A N 1
ATOM 2423 C CA . GLU A 1 302 ? -8.987 5.125 -29.963 1.00 64.06 302 GLU A CA 1
ATOM 2424 C C . GLU A 1 302 ? -8.912 3.619 -29.701 1.00 64.06 302 GLU A C 1
ATOM 2426 O O . GLU A 1 302 ? -9.227 2.832 -30.592 1.00 64.06 302 GLU A O 1
ATOM 2431 N N . GLN A 1 303 ? -8.642 3.213 -28.459 1.00 61.59 303 GLN A N 1
ATOM 2432 C CA . GLN A 1 303 ? -8.715 1.820 -28.014 1.00 61.59 303 GLN A CA 1
ATOM 2433 C C . GLN A 1 303 ? -10.119 1.240 -28.146 1.00 61.59 303 GLN A C 1
ATOM 2435 O O . GLN A 1 303 ? -10.272 0.107 -28.602 1.00 61.59 303 GLN A O 1
ATOM 2440 N N . MET A 1 304 ? -11.154 2.009 -27.788 1.00 57.12 304 MET A N 1
ATOM 2441 C CA . MET A 1 304 ? -12.537 1.567 -27.998 1.00 57.12 304 MET A CA 1
ATOM 2442 C C . MET A 1 304 ? -12.813 1.340 -29.484 1.00 57.12 304 MET A C 1
ATOM 2444 O O . MET A 1 304 ? -13.361 0.302 -29.852 1.00 57.12 304 MET A O 1
ATOM 2448 N N . ARG A 1 305 ? -12.383 2.266 -30.352 1.00 70.75 305 ARG A N 1
ATOM 2449 C CA . ARG A 1 305 ? -12.547 2.131 -31.804 1.00 70.75 305 ARG A CA 1
ATOM 2450 C C . ARG A 1 305 ? -11.783 0.931 -32.362 1.00 70.75 305 ARG A C 1
ATOM 2452 O O . ARG A 1 305 ? -12.344 0.180 -33.152 1.00 70.75 305 ARG A O 1
ATOM 2459 N N . ALA A 1 306 ? -10.544 0.715 -31.926 1.00 72.94 306 ALA A N 1
ATOM 2460 C CA . ALA A 1 306 ? -9.752 -0.451 -32.305 1.00 72.94 306 ALA A CA 1
ATOM 2461 C C . ALA A 1 306 ? -10.436 -1.760 -31.880 1.00 72.94 306 ALA A C 1
ATOM 2463 O O . ALA A 1 306 ? -10.517 -2.684 -32.681 1.00 72.94 306 ALA A O 1
ATOM 2464 N N . GLY A 1 307 ? -11.000 -1.812 -30.668 1.00 67.62 307 GLY A N 1
ATOM 2465 C CA . GLY A 1 307 ? -11.771 -2.958 -30.183 1.00 67.62 307 GLY A CA 1
ATOM 2466 C C . GLY A 1 307 ? -13.041 -3.231 -30.992 1.00 67.62 307 GLY A C 1
ATOM 2467 O O . GLY A 1 307 ? -13.351 -4.385 -31.257 1.00 67.62 307 GLY A O 1
ATOM 2468 N N . PHE A 1 308 ? -13.761 -2.201 -31.444 1.00 73.81 308 PHE A N 1
ATOM 2469 C CA . PHE A 1 308 ? -14.887 -2.399 -32.367 1.00 73.81 308 PHE A CA 1
ATOM 2470 C C . PHE A 1 308 ? -14.434 -2.907 -33.740 1.00 73.81 308 PHE A C 1
ATOM 2472 O O . PHE A 1 308 ? -15.118 -3.728 -34.346 1.00 73.81 308 PHE A O 1
ATOM 2479 N N . ASN A 1 309 ? -13.268 -2.468 -34.212 1.00 78.62 309 ASN A N 1
ATOM 2480 C CA . ASN A 1 309 ? -12.728 -2.867 -35.510 1.00 78.62 309 ASN A CA 1
ATOM 2481 C C . ASN A 1 309 ? -12.188 -4.309 -35.546 1.00 78.62 309 ASN A C 1
ATOM 2483 O O . ASN A 1 309 ? -11.898 -4.800 -36.634 1.00 78.62 309 ASN A O 1
ATOM 2487 N N . THR A 1 310 ? -12.049 -5.000 -34.406 1.00 79.00 310 THR A N 1
ATOM 2488 C CA . THR A 1 310 ? -11.704 -6.436 -34.384 1.00 79.00 310 THR A CA 1
ATOM 2489 C C . THR A 1 310 ? -12.916 -7.349 -34.561 1.00 79.00 310 THR A C 1
ATOM 2491 O O . THR A 1 310 ? -12.744 -8.561 -34.707 1.00 79.00 310 THR A O 1
ATOM 2494 N N . LEU A 1 311 ? -14.139 -6.802 -34.558 1.00 75.88 311 LEU A N 1
ATOM 2495 C CA . LEU A 1 311 ? -15.337 -7.582 -34.845 1.00 75.88 311 LEU A CA 1
ATOM 2496 C C . LEU A 1 311 ? -15.281 -8.124 -36.283 1.00 75.88 311 LEU A C 1
ATOM 2498 O O . LEU A 1 311 ? -14.875 -7.401 -37.196 1.00 75.88 311 LEU A O 1
ATOM 2502 N N . PRO A 1 312 ? -15.707 -9.379 -36.515 1.00 81.38 312 PRO A N 1
ATOM 2503 C CA . PRO A 1 312 ? -15.785 -9.917 -37.864 1.00 81.38 312 PRO A CA 1
ATOM 2504 C C . PRO A 1 312 ? -16.722 -9.052 -38.710 1.00 81.38 312 PRO A C 1
ATOM 2506 O O . PRO A 1 312 ? -17.834 -8.720 -38.290 1.00 81.38 312 PRO A O 1
ATOM 2509 N N . VAL A 1 313 ? -16.268 -8.686 -39.910 1.00 84.44 313 VAL A N 1
ATOM 2510 C CA . VAL A 1 313 ? -17.059 -7.874 -40.837 1.00 84.44 313 VAL A CA 1
ATOM 2511 C C . VAL A 1 313 ? -18.252 -8.697 -41.309 1.00 84.44 313 VAL A C 1
ATOM 2513 O O . VAL A 1 313 ? -18.107 -9.636 -42.089 1.00 84.44 313 VAL A O 1
ATOM 2516 N N . VAL A 1 314 ? -19.442 -8.329 -40.840 1.00 86.12 314 VAL A N 1
ATOM 2517 C CA . VAL A 1 314 ? -20.706 -8.833 -41.378 1.00 86.12 314 VAL A CA 1
ATOM 2518 C C . VAL A 1 314 ? -21.159 -7.850 -42.459 1.00 86.12 314 VAL A C 1
ATOM 2520 O O . VAL A 1 314 ? -21.410 -6.687 -42.130 1.00 86.12 314 VAL A O 1
ATOM 2523 N N . PRO A 1 315 ? -21.237 -8.260 -43.739 1.00 83.38 315 PRO A N 1
ATOM 2524 C CA . PRO A 1 315 ? -21.674 -7.370 -44.804 1.00 83.38 315 PRO A CA 1
ATOM 2525 C C . PRO A 1 315 ? -23.103 -6.909 -44.522 1.00 83.38 315 PRO A C 1
ATOM 2527 O O . PRO A 1 315 ? -24.023 -7.718 -44.387 1.00 83.38 315 PRO A O 1
ATOM 2530 N N . MET A 1 316 ? -23.278 -5.595 -44.413 1.00 84.31 316 MET A N 1
ATOM 2531 C CA . MET A 1 316 ? -24.595 -5.013 -44.197 1.00 84.31 316 MET A CA 1
ATOM 2532 C C . MET A 1 316 ? -25.374 -5.064 -45.515 1.00 84.31 316 MET A C 1
ATOM 2534 O O . MET A 1 316 ? -24.863 -4.593 -46.535 1.00 84.31 316 MET A O 1
ATOM 2538 N N . PRO A 1 317 ? -26.589 -5.636 -45.536 1.00 83.44 317 PRO A N 1
ATOM 2539 C CA . PRO A 1 317 ? -27.383 -5.687 -46.752 1.00 83.44 317 PRO A CA 1
ATOM 2540 C C . PRO A 1 317 ? -27.774 -4.267 -47.175 1.00 83.44 317 PRO A C 1
ATOM 2542 O O . PRO A 1 317 ? -28.197 -3.459 -46.349 1.00 83.44 317 PRO A O 1
ATOM 2545 N N . ALA A 1 318 ? -27.666 -3.969 -48.472 1.00 82.19 318 ALA A N 1
ATOM 2546 C CA . ALA A 1 318 ? -28.001 -2.650 -49.021 1.00 82.19 318 ALA A CA 1
ATOM 2547 C C . ALA A 1 318 ? -29.486 -2.279 -48.835 1.00 82.19 318 ALA A C 1
ATOM 2549 O O . ALA A 1 318 ? -29.846 -1.102 -48.831 1.00 82.19 318 ALA A O 1
ATOM 2550 N N . HIS A 1 319 ? -30.351 -3.281 -48.669 1.00 76.44 319 HIS A N 1
ATOM 2551 C CA . HIS A 1 319 ? -31.785 -3.116 -48.479 1.00 76.44 319 HIS A CA 1
ATOM 2552 C C . HIS A 1 319 ? -32.271 -3.988 -47.326 1.00 76.44 319 HIS A C 1
ATOM 2554 O O . HIS A 1 319 ? -31.793 -5.107 -47.126 1.00 76.44 319 HIS A O 1
ATOM 2560 N N . SER A 1 320 ? -33.266 -3.501 -46.584 1.00 71.00 320 SER A N 1
ATOM 2561 C CA . SER A 1 320 ? -33.971 -4.346 -45.627 1.00 71.00 320 SER A CA 1
ATOM 2562 C C . SER A 1 320 ? -34.655 -5.477 -46.391 1.00 71.00 320 SER A C 1
ATOM 2564 O O . SER A 1 320 ? -35.436 -5.201 -47.298 1.00 71.00 320 SER A O 1
ATOM 2566 N N . GLY A 1 321 ? -34.446 -6.735 -46.000 1.00 72.38 321 GLY A N 1
ATOM 2567 C CA . GLY A 1 321 ? -35.133 -7.894 -46.595 1.00 72.38 321 GLY A CA 1
ATOM 2568 C C . GLY A 1 321 ? -36.662 -7.903 -46.418 1.00 72.38 321 GLY A C 1
ATOM 2569 O O . GLY A 1 321 ? -37.317 -8.884 -46.764 1.00 72.38 321 GLY A O 1
ATOM 2570 N N . ARG A 1 322 ? -37.252 -6.827 -45.878 1.00 76.25 322 ARG A N 1
ATOM 2571 C CA . ARG A 1 322 ? -38.697 -6.607 -45.863 1.00 76.25 322 ARG A CA 1
ATOM 2572 C C . ARG A 1 322 ? -39.180 -6.390 -47.291 1.00 76.25 322 ARG A C 1
ATOM 2574 O O . ARG A 1 322 ? -38.955 -5.340 -47.884 1.00 76.25 322 ARG A O 1
ATOM 2581 N N . ARG A 1 323 ? -39.913 -7.369 -47.812 1.00 70.94 323 ARG A N 1
ATOM 2582 C CA . ARG A 1 323 ? -40.836 -7.130 -48.919 1.00 70.94 323 ARG A CA 1
ATOM 2583 C C . ARG A 1 323 ? -41.964 -6.258 -48.374 1.00 70.94 323 ARG A C 1
ATOM 2585 O O . ARG A 1 323 ? -42.628 -6.658 -47.418 1.00 70.94 323 ARG A O 1
ATOM 2592 N N . HIS A 1 324 ? -42.151 -5.067 -48.934 1.00 63.12 324 HIS A N 1
ATOM 2593 C CA . HIS A 1 324 ? -43.411 -4.356 -48.745 1.00 63.12 324 HIS A CA 1
ATOM 2594 C C . HIS A 1 324 ? -44.515 -5.250 -49.320 1.00 63.12 324 HIS A C 1
ATOM 2596 O O . HIS A 1 324 ? -44.409 -5.685 -50.466 1.00 63.12 324 HIS A O 1
ATOM 2602 N N . ALA A 1 325 ? -45.503 -5.606 -48.496 1.00 67.38 325 ALA A N 1
ATOM 2603 C CA . ALA A 1 325 ? -46.701 -6.274 -48.983 1.00 67.38 325 ALA A CA 1
ATOM 2604 C C . ALA A 1 325 ? -47.381 -5.319 -49.975 1.00 67.38 325 ALA A C 1
ATOM 2606 O O . ALA A 1 325 ? -47.620 -4.162 -49.621 1.00 67.38 325 ALA A O 1
ATOM 2607 N N . ALA A 1 326 ? -47.561 -5.787 -51.210 1.00 58.66 326 ALA A N 1
ATOM 2608 C CA . ALA A 1 326 ? -48.282 -5.079 -52.261 1.00 58.66 326 ALA A CA 1
ATOM 2609 C C . ALA A 1 326 ? -49.790 -5.134 -52.010 1.00 58.66 326 ALA A C 1
ATOM 2611 O O . ALA A 1 326 ? -50.243 -6.175 -51.474 1.00 58.66 326 ALA A O 1
#

Foldseek 3Di:
DDDDDDDDDDDDDDDPVPPVPPPDDDDDPPDPVVLVVVVVVLLVVVLVVCVVVVHDPVVSVVLSVLVVVLCVQQHGPLDRALVSVQVVLVVPPVDDLVRSQVSLVSLQVSQVVCCVVVSYVDRRSPPHDRRDDDDDQQDADDPVLLVLLLPLPADLLLNLLLCCCQVQVDQLQQLFQFFPVQADPVQQWGWTQDPPRDIDIDHHDPVNVVSCVPDDGTRSAFAQPDDPPDHHRDGTDGSVVSQVSSVVSSVSSVNPPDGSNSSSLNNLQVCVVVVNDLVVSCVSNVDPDSVVSVSSHPDDPVSVVVVVVPPPDDDDDPDDPDDDDD

Sequence (326 aa):
MVRQPLLTPPHWGRQEALMLTRHLSIVDPHNTIGGTMESKAILNFWTQYMRAEDLTEGTITERIRFVRNVERTAGSLLTVTRHDLIGYMASNGTWSNSTKQHYRSALHTFFTWMQDEEFRLDNPAAKLPKVKSRKRRATPLTVDDIHRLLHCGAYKRTRLMVALHYYLGLRVSEIAQVHSRDIDHTNRTLTTLGKGKKTRTLPLGDAVWELLADHTDGYLFPNWKANKRYPAHEGHILGRSVSDVIGRAMKRAGIVNHRPHDLRAATATEQSRAGVSAFVVQQNMRHERADTTAGYILVDMEQMRAGFNTLPVVPMPAHSGRRHAA

InterPro domains:
  IPR002104 Integrase, catalytic domain [PF00589] (141-301)
  IPR002104 Integrase, catalytic domain [PS51898] (136-309)
  IPR011010 DNA breaking-rejoining enzyme, catalytic core [SSF56349] (41-305)
  IPR013762 Integrase-like, catalytic domain superfamily [G3DSA:1.10.443.10] (132-312)
  IPR044068 Core-binding (CB) domain [PS51900] (37-115)
  IPR050090 Bacterial tyrosine recombinase XerC/XerD complex [PTHR30349] (47-300)

Mean predicted aligned error: 13.22 Å

pLDDT: mean 79.27, std 19.26, range [27.09, 97.19]

Solvent-accessible surface area (backbone atoms only — not comparable to full-atom values): 19410 Å² total; per-residue (Å²): 138,81,86,84,80,85,83,76,81,83,84,83,70,98,69,74,85,70,75,74,70,78,84,72,80,89,80,71,99,82,48,82,72,52,60,61,56,52,53,51,51,51,54,51,50,51,51,52,51,42,49,75,71,68,50,53,68,70,58,52,52,51,52,52,53,50,52,54,52,43,32,77,72,46,38,54,84,80,71,46,44,45,64,36,55,50,50,51,62,58,73,47,73,86,56,50,46,61,54,50,39,51,51,52,50,52,45,30,55,51,29,47,50,36,32,75,72,62,70,26,98,61,45,48,38,74,81,55,83,83,58,82,54,76,81,76,74,65,66,48,51,51,72,64,54,51,51,39,41,54,66,51,79,50,53,70,73,56,38,44,55,50,39,46,24,32,78,56,36,42,53,48,56,47,58,20,64,40,36,45,90,36,47,42,80,87,78,36,29,39,50,43,71,43,83,92,77,40,72,47,76,42,78,52,53,66,82,51,44,66,68,48,70,84,65,63,87,49,46,79,40,57,14,76,58,61,52,103,89,30,54,55,71,32,66,47,40,52,27,65,55,49,39,51,55,48,42,53,40,30,55,68,41,69,50,72,100,67,54,56,71,25,37,39,33,22,34,42,34,53,41,45,72,72,68,47,50,70,67,56,45,29,60,59,55,69,50,97,44,70,73,64,42,62,56,33,53,78,82,50,74,64,59,54,50,52,60,59,67,69,52,80,88,70,86,75,69,95,59,75,91,70,75,77,85,127

Nearest PDB structures (foldseek):
  5vfz-assembly1_A  TM=5.491E-01  e=1.843E-18  Brujitavirus brujita
  5hxy-assembly3_C  TM=5.041E-01  e=1.431E-12  Thermoplasma acidophilum DSM 1728
  5hxy-assembly2_B  TM=5.184E-01  e=2.843E-12  Thermoplasma acidophilum DSM 1728
  1p7d-assembly2_B  TM=6.938E-01  e=7.109E-11  Lambdavirus lambda
  5hxy-assembly6_F  TM=5.240E-01  e=1.246E-11  Thermoplasma acidophilum DSM 1728

Radius of gyration: 28.69 Å; Cα contacts (8 Å, |Δi|>4): 313; chains: 1; bounding box: 90×46×96 Å

Secondary structure (DSSP, 8-state):
--PPPPPPPP---TTSTTSSTTS-----TT-TTHHHHHHHHHHHHHHHHHHHTT--HHHHHHHHHHHHHHHHHH--TTT--HHHHHHHHHH-TT--HHHHHHHHHHHHHHHHHHHHTTS-SS-TTTTPPPP----PPP-PPPHHHHHHHHHSS--HHHHHHHHHHHTS---HHHHHT-BGGGEETTTTEEEEE-GGG-EEEEE--HHHHHHHTTPPSSBSSB-SS--SSS-TTSSB--HHHHHHHHHHHHHHTT--S--TTHHHHHHHHHHHHTT--HHHHHHHTT-SSHHHHHTT----HHHHHHHHHTS---PPPSS-S-PPP-